Protein AF-A0A815NNG1-F1 (afdb_monomer)

Nearest PDB structures (foldseek):
  6za8-assembly1_AAA  TM=8.330E-01  e=6.538E-04  Rattus norvegicus
  6z4q-assembly1_AAA  TM=7.980E-01  e=1.451E-03  Rattus norvegicus
  8ibu-assembly1_R  TM=8.204E-01  e=9.040E-03  Escherichia coli
  8xgo-assembly1_A  TM=6.401E-01  e=2.798E-03  Homo sapiens
  7w53-assembly1_R  TM=6.333E-01  e=6.211E-03  Homo sapiens

Sequence (242 aa):
MSFVHLIVLCFGCLVRIIITFSGFDLTHSSLFFCKFRIYFLTLGIFLSRYYLCLISIDRWMIISLNAQIRLLSNPHRTQQIILITTPLWIIFYINTPIGFRQESNGCVASSDGFYSTFYLISNICLTIIPIIIVMVFVTLILYRIIYKRAIDRRQQIVRPIEIVERNIINHRFAQLSNKNRQLIRINLIQVLSFIIFNCPNTIYTMYSYITQTYKKSIDRIAIDSFFVYLASYLLYTHCAVS

Organism: Adineta ricciae (NCBI:txid249248)

Structure (mmCIF, N/CA/C/O backbone):
data_AF-A0A815NNG1-F1
#
_entry.id   AF-A0A815NNG1-F1
#
loop_
_atom_site.group_PDB
_atom_site.id
_atom_site.type_symbol
_atom_site.label_atom_id
_atom_site.label_alt_id
_atom_site.label_comp_id
_atom_site.label_asym_id
_atom_site.label_entity_id
_atom_site.label_seq_id
_atom_site.pdbx_PDB_ins_code
_atom_site.Cartn_x
_atom_site.Cartn_y
_atom_site.Cartn_z
_atom_site.occupancy
_atom_site.B_iso_or_equiv
_atom_site.auth_seq_id
_atom_site.auth_comp_id
_atom_site.auth_asym_id
_atom_site.auth_atom_id
_atom_site.pdbx_PDB_model_num
ATOM 1 N N . MET A 1 1 ? -13.550 -5.604 -2.515 1.00 55.25 1 MET A N 1
ATOM 2 C CA . MET A 1 1 ? -12.314 -5.115 -3.151 1.00 55.25 1 MET A CA 1
ATOM 3 C C . MET A 1 1 ? -12.396 -3.622 -3.368 1.00 55.25 1 MET A C 1
ATOM 5 O O . MET A 1 1 ? -13.370 -3.154 -3.944 1.00 55.25 1 MET A O 1
ATOM 9 N N . SER A 1 2 ? -11.398 -2.876 -2.898 1.00 76.50 2 SER A N 1
ATOM 10 C CA . SER A 1 2 ? -11.274 -1.452 -3.227 1.00 76.50 2 SER A CA 1
ATOM 11 C C . SER A 1 2 ? -10.982 -1.280 -4.723 1.00 76.50 2 SER A C 1
ATOM 13 O O . SER A 1 2 ? -10.216 -2.059 -5.288 1.00 76.50 2 SER A O 1
ATOM 15 N N . PHE A 1 3 ? -11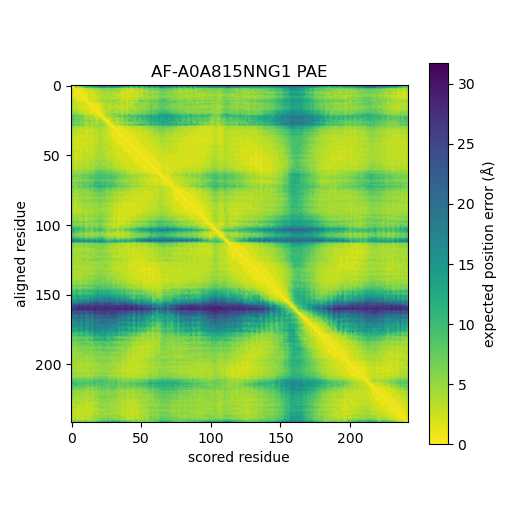.541 -0.243 -5.354 1.00 85.06 3 PHE A N 1
ATOM 16 C CA . PHE A 1 3 ? -11.248 0.154 -6.743 1.00 85.06 3 PHE A CA 1
ATOM 17 C C . PHE A 1 3 ? -9.736 0.243 -7.024 1.00 85.06 3 PHE A C 1
ATOM 19 O O . PHE A 1 3 ? -9.258 -0.111 -8.096 1.00 85.06 3 PHE A O 1
ATOM 26 N N . VAL A 1 4 ? -8.963 0.627 -6.010 1.00 87.62 4 VAL A N 1
ATOM 27 C CA . VAL A 1 4 ? -7.501 0.695 -6.058 1.00 87.62 4 VAL A CA 1
ATOM 28 C C . VAL A 1 4 ? -6.850 -0.674 -6.292 1.00 87.62 4 VAL A C 1
ATOM 30 O O . VAL A 1 4 ? -5.924 -0.787 -7.092 1.00 87.62 4 VAL A O 1
ATOM 33 N N . HIS A 1 5 ? -7.340 -1.728 -5.637 1.00 87.00 5 HIS A N 1
ATOM 34 C CA . HIS A 1 5 ? -6.827 -3.084 -5.845 1.00 87.00 5 HIS A CA 1
ATOM 35 C C . HIS A 1 5 ? -7.159 -3.598 -7.245 1.00 87.00 5 HIS A C 1
ATOM 37 O O . HIS A 1 5 ? -6.324 -4.254 -7.865 1.00 87.00 5 HIS A O 1
ATOM 43 N N . LEU A 1 6 ? -8.330 -3.229 -7.777 1.00 88.44 6 LEU A N 1
ATOM 44 C CA . LEU A 1 6 ? -8.708 -3.545 -9.151 1.00 88.44 6 LEU A CA 1
ATOM 45 C C . LEU A 1 6 ? -7.738 -2.908 -10.155 1.00 88.44 6 LEU A C 1
ATOM 47 O O . LEU A 1 6 ? -7.258 -3.603 -11.042 1.00 88.44 6 LEU A O 1
ATOM 51 N N . ILE A 1 7 ? -7.370 -1.634 -9.968 1.00 88.44 7 ILE A N 1
ATOM 52 C CA . ILE A 1 7 ? -6.351 -0.963 -10.795 1.00 88.44 7 ILE A CA 1
ATOM 53 C C . ILE A 1 7 ? -5.035 -1.753 -10.781 1.00 88.44 7 ILE A C 1
ATOM 55 O O . ILE A 1 7 ? -4.473 -2.028 -11.841 1.00 88.44 7 ILE A O 1
ATOM 59 N N . VAL A 1 8 ? -4.552 -2.161 -9.602 1.00 88.69 8 VAL A N 1
ATOM 60 C CA . VAL A 1 8 ? -3.298 -2.929 -9.492 1.00 88.69 8 VAL A CA 1
ATOM 61 C C . VAL A 1 8 ? -3.402 -4.277 -10.208 1.00 88.69 8 VAL A C 1
ATOM 63 O O . VAL A 1 8 ? -2.469 -4.674 -10.905 1.00 88.69 8 VAL A O 1
ATOM 66 N N . LEU A 1 9 ? -4.531 -4.976 -10.085 1.00 90.00 9 LEU A N 1
ATOM 67 C CA . LEU A 1 9 ? -4.748 -6.253 -10.764 1.00 90.00 9 LEU A CA 1
ATOM 68 C C . LEU A 1 9 ? -4.839 -6.088 -12.285 1.00 90.00 9 LEU A C 1
ATOM 70 O O . LEU A 1 9 ? -4.228 -6.874 -13.008 1.00 90.00 9 LEU A O 1
ATOM 74 N N . CYS A 1 10 ? -5.521 -5.050 -12.771 1.00 88.31 10 CYS A N 1
ATOM 75 C CA . CYS A 1 10 ? -5.632 -4.754 -14.196 1.00 88.31 10 CYS A CA 1
ATOM 76 C C . CYS A 1 10 ? -4.267 -4.402 -14.807 1.00 88.31 10 CYS A C 1
ATOM 78 O O . CYS A 1 10 ? -3.832 -5.048 -15.756 1.00 88.31 10 CYS A O 1
ATOM 80 N N . PHE A 1 11 ? -3.550 -3.424 -14.248 1.00 87.81 11 PHE A N 1
ATOM 81 C CA . PHE A 1 11 ? -2.285 -2.945 -14.827 1.00 87.81 11 PHE A CA 1
ATOM 82 C C . PHE A 1 11 ? -1.063 -3.804 -14.459 1.00 87.81 11 PHE A C 1
ATOM 84 O O . PHE A 1 11 ? -0.026 -3.752 -15.126 1.00 87.81 11 PHE A O 1
ATOM 91 N N . GLY A 1 12 ? -1.166 -4.616 -13.410 1.00 85.69 12 GLY A N 1
ATOM 92 C CA . GLY A 1 12 ? -0.123 -5.542 -12.977 1.00 85.69 12 GLY A CA 1
ATOM 93 C C . GLY A 1 12 ? -0.289 -6.929 -13.558 1.00 85.69 12 GLY A C 1
ATOM 94 O O . GLY A 1 12 ? 0.509 -7.354 -14.394 1.00 85.69 12 GLY A O 1
ATOM 95 N N . CYS A 1 13 ? -1.315 -7.627 -13.075 1.00 87.06 13 CYS A N 1
ATOM 96 C CA . CYS A 1 13 ? -1.528 -9.045 -13.335 1.00 87.06 13 CYS A CA 1
ATOM 97 C C . CYS A 1 13 ? -2.079 -9.285 -14.745 1.00 87.06 13 CYS A C 1
ATOM 99 O O . CYS A 1 13 ? -1.465 -10.008 -15.525 1.00 87.06 13 CYS A O 1
ATOM 101 N N . LEU A 1 14 ? -3.185 -8.627 -15.105 1.00 87.56 14 LEU A N 1
ATOM 102 C CA . LEU A 1 14 ? -3.861 -8.850 -16.386 1.00 87.56 14 LEU A CA 1
ATOM 103 C C . LEU A 1 14 ? -2.976 -8.460 -17.574 1.00 87.56 14 LEU A C 1
ATOM 105 O O . LEU A 1 14 ? -2.876 -9.227 -18.527 1.00 87.56 14 LEU A O 1
ATOM 109 N N . VAL A 1 15 ? -2.249 -7.340 -17.489 1.00 86.56 15 VAL A N 1
ATOM 110 C CA . VAL A 1 15 ? -1.259 -6.975 -18.518 1.00 86.56 15 VAL A CA 1
ATOM 111 C C . VAL A 1 15 ? -0.193 -8.064 -18.688 1.00 86.56 15 VAL A C 1
ATOM 113 O O . VAL A 1 15 ? 0.126 -8.415 -19.819 1.00 86.56 15 VAL A O 1
ATOM 116 N N . ARG A 1 16 ? 0.330 -8.650 -17.600 1.00 83.88 16 ARG A N 1
ATOM 117 C CA . ARG A 1 16 ? 1.308 -9.748 -17.706 1.00 83.88 16 ARG A CA 1
ATOM 118 C C . ARG A 1 16 ? 0.712 -10.999 -18.347 1.00 83.88 16 ARG A C 1
ATOM 120 O O . ARG A 1 16 ? 1.364 -11.581 -19.203 1.00 83.88 16 ARG A O 1
ATOM 127 N N . ILE A 1 17 ? -0.513 -11.376 -17.980 1.00 86.88 17 ILE A N 1
ATOM 128 C CA . ILE A 1 17 ? -1.206 -12.528 -18.577 1.00 86.88 17 ILE A CA 1
ATOM 129 C C . ILE A 1 17 ? -1.370 -12.328 -20.088 1.00 86.88 17 ILE A C 1
ATOM 131 O O . ILE A 1 17 ? -1.069 -13.235 -20.860 1.00 86.88 17 ILE A O 1
ATOM 135 N N . ILE A 1 18 ? -1.787 -11.132 -20.517 1.00 87.31 18 ILE A N 1
ATOM 136 C CA . ILE A 1 18 ? -1.937 -10.804 -21.941 1.00 87.31 18 ILE A CA 1
ATOM 137 C C . ILE A 1 18 ? -0.595 -10.895 -22.669 1.00 87.31 18 ILE A C 1
ATOM 139 O O . ILE A 1 18 ? -0.545 -11.465 -23.754 1.00 87.31 18 ILE A O 1
ATOM 143 N N . ILE A 1 19 ? 0.491 -10.381 -22.085 1.00 86.12 19 ILE A N 1
ATOM 144 C CA . ILE A 1 19 ? 1.830 -10.466 -22.690 1.00 86.12 19 ILE A CA 1
ATOM 145 C C . ILE A 1 19 ? 2.252 -11.932 -22.852 1.00 86.12 19 ILE A C 1
ATOM 147 O O . ILE A 1 19 ? 2.674 -12.330 -23.934 1.00 86.12 19 ILE A O 1
ATOM 151 N N . THR A 1 20 ? 2.083 -12.756 -21.813 1.00 85.88 20 THR A N 1
ATOM 152 C CA . THR A 1 20 ? 2.432 -14.184 -21.866 1.00 85.88 20 THR A CA 1
ATOM 153 C C . THR A 1 20 ? 1.597 -14.948 -22.893 1.00 85.88 20 THR A C 1
ATOM 155 O O . THR A 1 20 ? 2.125 -15.831 -23.559 1.00 85.88 20 THR A O 1
ATOM 158 N N . PHE A 1 21 ? 0.314 -14.615 -23.042 1.00 88.88 21 PHE A N 1
ATOM 159 C CA . PHE A 1 21 ? -0.578 -15.310 -23.969 1.00 88.88 21 PHE A CA 1
ATOM 160 C C . PHE A 1 21 ? -0.410 -14.855 -25.425 1.00 88.88 21 PHE A C 1
ATOM 162 O O . PHE A 1 21 ? -0.433 -15.674 -26.336 1.00 88.88 21 PHE A O 1
ATOM 169 N N . SER A 1 22 ? -0.250 -13.550 -25.654 1.00 88.31 22 SER A N 1
ATOM 170 C CA . SER A 1 22 ? -0.140 -12.977 -27.003 1.00 88.31 22 SER A CA 1
ATOM 171 C C . SER A 1 22 ? 1.271 -13.053 -27.588 1.00 88.31 22 SER A C 1
ATOM 173 O O . SER A 1 22 ? 1.431 -12.914 -28.797 1.00 88.31 22 SER A O 1
ATOM 175 N N . GLY A 1 23 ? 2.298 -13.212 -26.746 1.00 83.19 23 GLY A N 1
ATOM 176 C CA . GLY A 1 23 ? 3.702 -13.115 -27.148 1.00 83.19 23 GLY A CA 1
ATOM 177 C C . GLY A 1 23 ? 4.150 -11.696 -27.525 1.00 83.19 23 GLY A C 1
ATOM 178 O O . GLY A 1 23 ? 5.322 -11.494 -27.835 1.00 83.19 23 GLY A O 1
ATOM 179 N N . PHE A 1 24 ? 3.250 -10.704 -27.485 1.00 83.00 24 PHE A N 1
ATOM 180 C CA . PHE A 1 24 ? 3.542 -9.316 -27.827 1.00 83.00 24 PHE A CA 1
ATOM 181 C C . PHE A 1 24 ? 3.689 -8.469 -26.561 1.00 83.00 24 PHE A C 1
ATOM 183 O O . PHE A 1 24 ? 2.720 -8.228 -25.835 1.00 83.00 24 PHE A O 1
ATOM 190 N N . ASP A 1 25 ? 4.903 -7.981 -26.294 1.00 82.06 25 ASP A N 1
ATOM 191 C CA . ASP A 1 25 ? 5.152 -7.139 -25.126 1.00 82.06 25 ASP A CA 1
ATOM 192 C C . ASP A 1 25 ? 4.993 -5.644 -25.445 1.00 82.06 25 ASP A C 1
ATOM 194 O O . ASP A 1 25 ? 5.926 -4.960 -25.880 1.00 82.06 25 ASP A O 1
ATOM 198 N N . LEU A 1 26 ? 3.801 -5.104 -25.161 1.00 79.62 26 LEU A N 1
ATOM 199 C CA . LEU A 1 26 ? 3.525 -3.664 -25.267 1.00 79.62 26 LEU A CA 1
ATOM 200 C C . LEU A 1 26 ? 4.442 -2.810 -24.380 1.00 79.62 26 LEU A C 1
ATOM 202 O O . LEU A 1 26 ? 4.661 -1.637 -24.683 1.00 79.62 26 LEU A O 1
ATOM 206 N N . THR A 1 27 ? 4.999 -3.379 -23.308 1.00 79.31 27 THR A N 1
ATOM 207 C CA . THR A 1 27 ? 5.952 -2.695 -22.423 1.00 79.31 27 THR A CA 1
ATOM 208 C C . THR A 1 27 ? 7.272 -2.405 -23.143 1.00 79.31 27 THR A C 1
ATOM 210 O O . THR A 1 27 ? 7.911 -1.399 -22.845 1.00 79.31 27 THR A O 1
ATOM 213 N N . HIS A 1 28 ? 7.657 -3.256 -24.102 1.00 81.94 28 HIS A N 1
ATOM 214 C CA . HIS A 1 28 ? 8.821 -3.063 -24.972 1.00 81.94 28 HIS A CA 1
ATOM 215 C C . HIS A 1 28 ? 8.483 -2.353 -26.289 1.00 81.94 28 HIS A C 1
ATOM 217 O O . HIS A 1 28 ? 9.377 -1.873 -26.979 1.00 81.94 28 HIS A O 1
ATOM 223 N N . SER A 1 29 ? 7.212 -2.280 -26.678 1.00 83.25 29 SER A N 1
ATOM 224 C CA . SER A 1 29 ? 6.825 -1.598 -27.917 1.00 83.25 29 SER A CA 1
ATOM 225 C C . SER A 1 29 ? 6.533 -0.110 -27.704 1.00 83.25 29 SER A C 1
ATOM 227 O O . SER A 1 29 ? 6.819 0.702 -28.582 1.00 83.25 29 SER A O 1
ATOM 229 N N . SER A 1 30 ? 5.991 0.271 -26.542 1.00 89.50 30 SER A N 1
ATOM 230 C CA . SER A 1 30 ? 5.555 1.643 -26.275 1.00 89.50 30 SER A CA 1
ATOM 231 C C . SER A 1 30 ? 6.051 2.165 -24.928 1.00 89.50 30 SER A C 1
ATOM 233 O O . SER A 1 30 ? 5.580 1.762 -23.860 1.00 89.50 30 SER A O 1
ATOM 235 N N . LEU A 1 31 ? 6.932 3.170 -24.985 1.00 89.56 31 LEU A N 1
ATOM 236 C CA . LEU A 1 31 ? 7.389 3.918 -23.811 1.00 89.56 31 LEU A CA 1
ATOM 237 C C . LEU A 1 31 ? 6.214 4.536 -23.037 1.00 89.56 31 LEU A C 1
ATOM 239 O O . LEU A 1 31 ? 6.222 4.563 -21.806 1.00 89.56 31 LEU A O 1
ATOM 243 N N . PHE A 1 32 ? 5.190 5.010 -23.754 1.00 90.75 32 PHE A N 1
ATOM 244 C CA . PHE A 1 32 ? 3.987 5.571 -23.146 1.00 90.75 32 PHE A CA 1
ATOM 245 C C . PHE A 1 32 ? 3.261 4.524 -22.294 1.00 90.75 32 PHE A C 1
ATOM 247 O O . PHE A 1 32 ? 2.953 4.787 -21.132 1.00 90.75 32 PHE A O 1
ATOM 254 N N . PHE A 1 33 ? 3.056 3.317 -22.831 1.00 90.31 33 PHE A N 1
ATOM 255 C CA . PHE A 1 33 ? 2.399 2.232 -22.104 1.00 90.31 33 PHE A CA 1
ATOM 256 C C . PHE A 1 33 ? 3.212 1.773 -20.885 1.00 90.31 33 PHE A C 1
ATOM 258 O O . PHE A 1 33 ? 2.649 1.609 -19.804 1.00 90.31 33 PHE A O 1
ATOM 265 N N . CYS A 1 34 ? 4.535 1.637 -21.027 1.00 90.12 34 CYS A N 1
ATOM 266 C CA . CYS A 1 34 ? 5.459 1.337 -19.924 1.00 90.12 34 CYS A CA 1
ATOM 267 C C . CYS A 1 34 ? 5.291 2.335 -18.765 1.00 90.12 34 CYS A C 1
ATOM 269 O O . CYS A 1 34 ? 4.994 1.938 -17.634 1.00 90.12 34 CYS A O 1
ATOM 271 N N . LYS A 1 35 ? 5.376 3.637 -19.055 1.00 92.12 35 LYS A N 1
ATOM 272 C CA . LYS A 1 35 ? 5.234 4.708 -18.057 1.00 92.12 35 LYS A CA 1
ATOM 273 C C . LYS A 1 35 ? 3.851 4.732 -17.412 1.00 92.12 35 LYS A C 1
ATOM 275 O O . LYS A 1 35 ? 3.739 4.820 -16.190 1.00 92.12 35 LYS A O 1
ATOM 280 N N . PHE A 1 36 ? 2.804 4.625 -18.227 1.00 92.19 36 PHE A N 1
ATOM 281 C CA . PHE A 1 36 ? 1.417 4.626 -17.773 1.00 92.19 36 PHE A CA 1
ATOM 282 C C . PHE A 1 36 ? 1.144 3.456 -16.824 1.00 92.19 36 PHE A C 1
ATOM 284 O O . PHE A 1 36 ? 0.634 3.639 -15.721 1.00 92.19 36 PHE A O 1
ATOM 291 N N . ARG A 1 37 ? 1.566 2.250 -17.207 1.00 91.12 37 ARG A N 1
ATOM 292 C CA . ARG A 1 37 ? 1.422 1.044 -16.393 1.00 91.12 37 ARG A CA 1
ATOM 293 C C . ARG A 1 37 ? 2.098 1.189 -15.029 1.00 91.12 37 ARG A C 1
ATOM 295 O O . ARG A 1 37 ? 1.474 0.901 -14.008 1.00 91.12 37 ARG A O 1
ATOM 302 N N . ILE A 1 38 ? 3.356 1.636 -15.000 1.00 90.38 38 ILE A N 1
ATOM 303 C CA . ILE A 1 38 ? 4.106 1.812 -13.748 1.00 90.38 38 ILE A CA 1
ATOM 304 C C . ILE A 1 38 ? 3.479 2.894 -12.863 1.00 90.38 38 ILE A C 1
ATOM 306 O O . ILE A 1 38 ? 3.435 2.721 -11.643 1.00 90.38 38 ILE A O 1
ATOM 310 N N . TYR A 1 39 ? 2.943 3.964 -13.453 1.00 93.38 39 TYR A N 1
ATOM 311 C CA . TYR A 1 39 ? 2.222 5.001 -12.717 1.00 93.38 39 TYR A CA 1
ATOM 312 C C . TYR A 1 39 ? 1.010 4.434 -11.970 1.00 93.38 39 TYR A C 1
ATOM 314 O O . TYR A 1 39 ? 0.941 4.559 -10.748 1.00 93.38 39 TYR A O 1
ATOM 322 N N . PHE A 1 40 ? 0.093 3.749 -12.664 1.00 93.31 40 PHE A N 1
ATOM 323 C CA . PHE A 1 40 ? -1.107 3.186 -12.030 1.00 93.31 40 PHE A CA 1
ATOM 324 C C . PHE A 1 40 ? -0.783 2.095 -11.013 1.00 93.31 40 PHE A C 1
ATOM 326 O O . PHE A 1 40 ? -1.439 2.012 -9.974 1.00 93.31 40 PHE A O 1
ATOM 333 N N . LEU A 1 41 ? 0.245 1.287 -11.278 1.00 90.88 41 LEU A N 1
ATOM 334 C CA . LEU A 1 41 ? 0.731 0.297 -10.323 1.00 90.88 41 LEU A CA 1
ATOM 335 C C . LEU A 1 41 ? 1.237 0.954 -9.041 1.00 90.88 41 LEU A C 1
ATOM 337 O O . LEU A 1 41 ? 0.761 0.624 -7.957 1.00 90.88 41 LEU A O 1
ATOM 341 N N . THR A 1 42 ? 2.166 1.900 -9.163 1.00 90.25 42 THR A N 1
ATOM 342 C CA . THR A 1 42 ? 2.778 2.584 -8.017 1.00 90.25 42 THR A CA 1
ATOM 343 C C . THR A 1 42 ? 1.733 3.358 -7.219 1.00 90.25 42 THR A C 1
ATOM 345 O O . THR A 1 42 ? 1.644 3.195 -6.001 1.00 90.25 42 THR A O 1
ATOM 348 N N . LEU A 1 43 ? 0.884 4.129 -7.904 1.00 93.12 43 LEU A N 1
ATOM 349 C CA . LEU A 1 43 ? -0.220 4.865 -7.294 1.00 93.12 43 LEU A CA 1
ATOM 350 C C . LEU A 1 43 ? -1.192 3.920 -6.578 1.00 93.12 43 LEU A C 1
ATOM 352 O O . LEU A 1 43 ? -1.598 4.188 -5.448 1.00 93.12 43 LEU A O 1
ATOM 356 N N . GLY A 1 44 ? -1.552 2.802 -7.212 1.00 91.94 44 GLY A N 1
ATOM 357 C CA . GLY A 1 44 ? -2.494 1.843 -6.651 1.00 91.94 44 GLY A CA 1
ATOM 358 C C . GLY A 1 44 ? -1.963 1.177 -5.380 1.00 91.94 44 GLY A C 1
ATOM 359 O O . GLY A 1 44 ? -2.627 1.158 -4.343 1.00 91.94 44 GLY A O 1
ATOM 360 N N . ILE A 1 45 ? -0.720 0.697 -5.419 1.00 89.81 45 ILE A N 1
ATOM 361 C CA . ILE A 1 45 ? -0.044 0.120 -4.249 1.00 89.81 45 ILE A CA 1
ATOM 362 C C . ILE A 1 45 ? 0.034 1.152 -3.121 1.00 89.81 45 ILE A C 1
ATOM 364 O O . ILE A 1 45 ? -0.246 0.836 -1.963 1.00 89.81 45 ILE A O 1
ATOM 368 N N . PHE A 1 46 ? 0.384 2.393 -3.4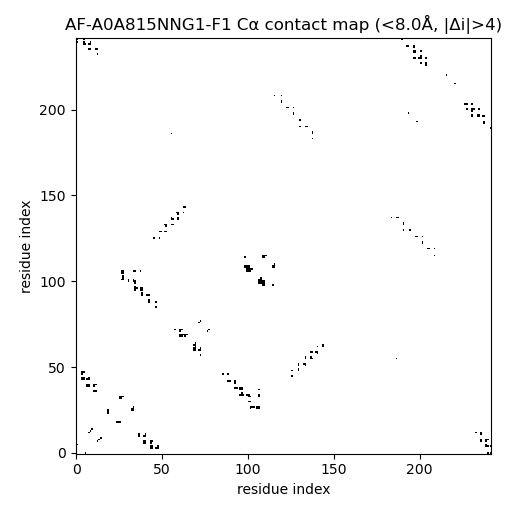53 1.00 91.44 46 PHE A N 1
ATOM 369 C CA . PHE A 1 46 ? 0.473 3.465 -2.478 1.00 91.44 46 PHE A CA 1
ATOM 370 C C . PHE A 1 46 ? -0.878 3.759 -1.811 1.00 91.44 46 PHE A C 1
ATOM 372 O O . PHE A 1 46 ? -0.971 3.760 -0.582 1.00 91.44 46 PHE A O 1
ATOM 379 N N . LEU A 1 47 ? -1.934 3.973 -2.599 1.00 92.88 47 LEU A N 1
ATOM 380 C CA . LEU A 1 47 ? -3.265 4.273 -2.069 1.00 92.88 47 LEU A CA 1
ATOM 381 C C . LEU A 1 47 ? -3.790 3.124 -1.202 1.00 92.88 47 LEU A C 1
ATOM 383 O O . LEU A 1 47 ? -4.387 3.369 -0.156 1.00 92.88 47 LEU A O 1
ATOM 387 N N . SER A 1 48 ? -3.510 1.874 -1.582 1.00 91.25 48 SER A N 1
ATOM 388 C CA . SER A 1 48 ? -3.852 0.701 -0.772 1.00 91.25 48 SER A CA 1
ATOM 389 C C . SER A 1 48 ? -3.202 0.760 0.617 1.00 91.25 48 SER A C 1
ATOM 391 O O . SER A 1 48 ? -3.887 0.636 1.635 1.00 91.25 48 SER A O 1
ATOM 393 N N . ARG A 1 49 ? -1.894 1.038 0.672 1.00 90.62 49 ARG A N 1
ATOM 394 C CA . ARG A 1 49 ? -1.131 1.187 1.923 1.00 90.62 49 ARG A CA 1
ATOM 395 C C . ARG A 1 49 ? -1.649 2.330 2.781 1.00 90.62 49 ARG A C 1
ATOM 397 O O . ARG A 1 49 ? -1.824 2.177 3.988 1.00 90.62 49 ARG A O 1
ATOM 404 N N . TYR A 1 50 ? -1.920 3.466 2.149 1.00 92.62 50 TYR A N 1
ATOM 405 C CA . TYR A 1 50 ? -2.457 4.646 2.808 1.00 92.62 50 TYR A CA 1
ATOM 406 C C . TYR A 1 50 ? -3.824 4.369 3.449 1.00 92.62 50 TYR A C 1
ATOM 408 O O . TYR A 1 50 ? -4.040 4.683 4.622 1.00 92.62 50 TYR A O 1
ATOM 416 N N . TYR A 1 51 ? -4.731 3.704 2.731 1.00 91.81 51 TYR A N 1
ATOM 417 C CA . TYR A 1 51 ? -6.033 3.328 3.281 1.00 91.81 51 TYR A CA 1
ATOM 418 C C . TYR A 1 51 ? -5.931 2.304 4.406 1.00 91.81 51 TYR A C 1
ATOM 420 O O . TYR A 1 51 ? -6.700 2.388 5.361 1.00 91.81 51 TYR A O 1
ATOM 428 N N . LEU A 1 52 ? -4.964 1.388 4.361 1.00 90.25 52 LEU A N 1
ATOM 429 C CA . LEU A 1 52 ? -4.716 0.447 5.455 1.00 90.25 52 LEU A CA 1
ATOM 430 C C . LEU A 1 52 ? -4.325 1.184 6.753 1.00 90.25 52 LEU A C 1
ATOM 432 O O . LEU A 1 52 ? -4.833 0.858 7.834 1.00 90.25 52 LEU A O 1
ATOM 436 N N . CYS A 1 53 ? -3.507 2.238 6.647 1.00 93.19 53 CYS A N 1
ATOM 437 C CA . CYS A 1 53 ? -3.212 3.138 7.766 1.00 93.19 53 CYS A CA 1
ATOM 438 C C . CYS A 1 53 ? -4.470 3.837 8.284 1.00 93.19 53 CYS A C 1
ATOM 440 O O . CYS A 1 53 ? -4.736 3.791 9.486 1.00 93.19 53 CYS A O 1
ATOM 442 N N . LEU A 1 54 ? -5.263 4.448 7.394 1.00 92.56 54 LEU A N 1
ATOM 443 C CA . LEU A 1 54 ? -6.493 5.146 7.782 1.00 92.56 54 LEU A CA 1
ATOM 444 C C . LEU A 1 54 ? -7.487 4.213 8.476 1.00 92.56 54 LEU A C 1
ATOM 446 O O . LEU A 1 54 ? -8.020 4.570 9.521 1.00 92.56 54 LEU A O 1
ATOM 450 N N . ILE A 1 55 ? -7.682 2.999 7.958 1.00 91.00 55 ILE A N 1
ATOM 451 C CA . ILE A 1 55 ? -8.544 1.978 8.569 1.00 91.00 55 ILE A CA 1
ATOM 452 C C . ILE A 1 55 ? -8.054 1.623 9.977 1.00 91.00 55 ILE A C 1
ATOM 454 O O . ILE A 1 55 ? -8.856 1.426 10.889 1.00 91.00 55 ILE A O 1
ATOM 458 N N . SER A 1 56 ? -6.741 1.534 10.180 1.00 91.62 56 SER A N 1
ATOM 459 C CA . SER A 1 56 ? -6.168 1.197 11.487 1.00 91.62 56 SER A CA 1
ATOM 460 C C . SER A 1 56 ? -6.332 2.323 12.504 1.00 91.62 56 SER A C 1
ATOM 462 O O . SER A 1 56 ? -6.669 2.059 13.660 1.00 91.62 56 SER A O 1
ATOM 464 N N . ILE A 1 57 ? -6.156 3.567 12.059 1.00 93.38 57 ILE A N 1
ATOM 465 C CA . ILE A 1 57 ? -6.406 4.771 12.856 1.00 93.38 57 ILE A CA 1
ATOM 466 C C . ILE A 1 57 ? -7.890 4.858 13.229 1.00 93.38 57 ILE A C 1
ATOM 468 O O . ILE A 1 57 ? -8.220 5.020 14.402 1.00 93.38 57 ILE A O 1
ATOM 472 N N . ASP A 1 58 ? -8.781 4.694 12.254 1.00 92.31 58 ASP A N 1
ATOM 473 C CA . ASP A 1 58 ? -10.231 4.748 12.437 1.00 92.31 58 ASP A CA 1
ATOM 474 C C . ASP A 1 58 ? -10.715 3.689 13.442 1.00 92.31 58 ASP A C 1
ATOM 476 O O . ASP A 1 58 ? -11.374 4.008 14.435 1.00 92.31 58 ASP A O 1
ATOM 480 N N . ARG A 1 59 ? -10.263 2.436 13.287 1.00 89.69 59 ARG A N 1
ATOM 481 C CA . ARG A 1 59 ? -10.549 1.345 14.236 1.00 89.69 59 ARG A CA 1
ATOM 482 C C . ARG A 1 59 ? -10.092 1.674 15.657 1.00 89.69 59 ARG A C 1
ATOM 484 O O . ARG A 1 59 ? -10.792 1.349 16.617 1.00 89.69 59 ARG A O 1
ATOM 491 N N . TRP A 1 60 ? -8.932 2.309 15.812 1.00 91.56 60 TRP A N 1
ATOM 492 C CA . TRP A 1 60 ? -8.462 2.753 17.122 1.00 91.56 60 TRP A CA 1
ATOM 493 C C . TRP A 1 60 ? -9.331 3.877 17.694 1.00 91.56 60 TRP A C 1
ATOM 495 O O . TRP A 1 60 ? -9.688 3.819 18.874 1.00 91.56 60 TRP A O 1
ATOM 505 N N . MET A 1 61 ? -9.722 4.857 16.872 1.00 91.88 61 MET A N 1
ATOM 506 C CA . MET A 1 61 ? -10.584 5.960 17.299 1.00 91.88 61 MET A CA 1
ATOM 507 C C . MET A 1 61 ? -11.919 5.446 17.842 1.00 91.88 61 MET A C 1
ATOM 509 O O . MET A 1 61 ? -12.325 5.873 18.921 1.00 91.88 61 MET A O 1
ATOM 513 N N . ILE A 1 62 ? -12.547 4.476 17.168 1.00 89.62 62 ILE A N 1
ATOM 514 C CA . ILE A 1 62 ? -13.818 3.854 17.590 1.00 89.62 62 ILE A CA 1
ATOM 515 C C . ILE A 1 62 ? -13.695 3.171 18.961 1.00 89.62 62 ILE A C 1
ATOM 517 O O . ILE A 1 62 ? -14.613 3.230 19.783 1.00 89.62 62 ILE A O 1
ATOM 521 N N . ILE A 1 63 ? -12.561 2.519 19.227 1.00 87.31 63 ILE A N 1
ATOM 522 C CA . ILE A 1 63 ? -12.318 1.761 20.467 1.00 87.31 63 ILE A CA 1
ATOM 523 C C . ILE A 1 63 ? -11.848 2.673 21.614 1.00 87.31 63 ILE A C 1
ATOM 525 O O . ILE A 1 63 ? -11.853 2.263 22.779 1.00 87.31 63 ILE A O 1
ATOM 529 N N . SER A 1 64 ? -11.470 3.918 21.317 1.00 88.69 64 SER A N 1
ATOM 530 C CA . SER A 1 64 ? -10.995 4.875 22.312 1.00 88.69 64 SER A CA 1
ATOM 531 C C . SER A 1 64 ? -12.020 5.116 23.429 1.00 88.69 64 SER A C 1
ATOM 533 O O . SER A 1 64 ? -13.234 5.151 23.217 1.00 88.69 64 SER A O 1
ATOM 535 N N . LEU A 1 65 ? -11.521 5.298 24.655 1.00 85.44 65 LEU A N 1
ATOM 536 C CA . LEU A 1 65 ? -12.355 5.633 25.815 1.00 85.44 65 LEU A CA 1
ATOM 537 C C . LEU A 1 65 ? -12.846 7.083 25.758 1.00 85.44 65 LEU A C 1
ATOM 539 O O . LEU A 1 65 ? -13.910 7.393 26.289 1.00 85.44 65 LEU A O 1
ATOM 543 N N . ASN A 1 66 ? -12.084 7.960 25.100 1.00 91.31 66 ASN A N 1
ATOM 544 C CA . ASN A 1 66 ? -12.442 9.362 24.982 1.00 91.31 66 ASN A CA 1
ATOM 545 C C . ASN A 1 66 ? -13.569 9.526 23.950 1.00 91.31 66 ASN A C 1
ATOM 547 O O . ASN A 1 66 ? -13.396 9.225 22.766 1.00 91.31 66 ASN A O 1
ATOM 551 N N . ALA A 1 67 ? -14.716 10.038 24.404 1.00 88.69 67 ALA A N 1
ATOM 552 C CA . ALA A 1 67 ? -15.867 10.310 23.553 1.00 88.69 67 ALA A CA 1
ATOM 553 C C . ALA A 1 67 ? -15.533 11.274 22.408 1.00 88.69 67 ALA A C 1
ATOM 555 O O . ALA A 1 67 ? -15.986 11.048 21.292 1.00 88.69 67 ALA A O 1
ATOM 556 N N . GLN A 1 68 ? -14.685 12.277 22.650 1.00 92.44 68 GLN A N 1
ATOM 557 C CA . GLN A 1 68 ? -14.275 13.230 21.617 1.00 92.44 68 GLN A CA 1
ATOM 558 C C . GLN A 1 68 ? -13.501 12.544 20.487 1.00 92.44 68 GLN A C 1
ATOM 560 O O . GLN A 1 68 ? -13.773 12.803 19.321 1.00 92.44 68 GLN A O 1
ATOM 565 N N . ILE A 1 69 ? -12.595 11.614 20.819 1.00 91.81 69 ILE A N 1
ATOM 566 C CA . ILE A 1 69 ? -11.826 10.852 19.821 1.00 91.81 69 ILE A CA 1
ATOM 567 C C . ILE A 1 69 ? -12.752 9.940 19.008 1.00 91.81 69 ILE A C 1
ATOM 569 O O . ILE A 1 69 ? -12.614 9.861 17.792 1.00 91.81 69 ILE A O 1
ATOM 573 N N . ARG A 1 70 ? -13.737 9.297 19.646 1.00 89.12 70 ARG A N 1
ATOM 574 C CA . ARG A 1 70 ? -14.730 8.474 18.932 1.00 89.12 70 ARG A CA 1
ATOM 575 C C . ARG A 1 70 ? -15.567 9.286 17.949 1.00 89.12 70 ARG A C 1
ATOM 577 O O . ARG A 1 70 ? -15.850 8.800 16.863 1.00 89.12 70 ARG A O 1
ATOM 584 N N . LEU A 1 71 ? -15.923 10.522 18.305 1.00 89.62 71 LEU A N 1
ATOM 585 C CA . LEU A 1 71 ? -16.680 11.422 17.428 1.00 89.62 71 LEU A CA 1
ATOM 586 C C . LEU A 1 71 ? -15.892 11.845 16.177 1.00 89.62 71 LEU A C 1
ATOM 588 O O . LEU A 1 71 ? -16.499 12.284 15.200 1.00 89.62 71 LEU A O 1
ATOM 592 N N . LEU A 1 72 ? -14.559 11.706 16.176 1.00 90.56 72 LEU A N 1
ATOM 593 C CA . LEU A 1 72 ? -13.741 11.952 14.985 1.00 90.56 72 LEU A CA 1
ATOM 594 C C . LEU A 1 72 ? -13.910 10.861 13.920 1.00 90.56 72 LEU A C 1
ATOM 596 O O . LEU A 1 72 ? -13.816 11.182 12.736 1.00 90.56 72 LEU A O 1
ATOM 600 N N . SER A 1 73 ? -14.218 9.621 14.319 1.00 90.00 73 SER A N 1
ATOM 601 C CA . SER A 1 73 ? -14.550 8.505 13.418 1.00 90.00 73 SER A CA 1
ATOM 602 C C . SER A 1 73 ? -15.993 8.646 12.917 1.00 90.00 73 SER A C 1
ATOM 604 O O . SER A 1 73 ? -16.898 7.872 13.227 1.00 90.00 73 SER A O 1
ATOM 606 N N . ASN A 1 74 ? -16.233 9.728 12.180 1.00 92.31 74 ASN A N 1
ATOM 607 C CA . ASN A 1 74 ? -17.489 9.966 11.489 1.00 92.31 74 ASN A CA 1
ATOM 608 C C . ASN A 1 74 ? -17.318 9.552 10.019 1.00 92.31 74 ASN A C 1
ATOM 610 O O . ASN A 1 74 ? -16.399 10.062 9.369 1.00 92.31 74 ASN A O 1
ATOM 614 N N . PRO A 1 75 ? -18.205 8.707 9.459 1.00 89.75 75 PRO A N 1
ATOM 615 C CA . PRO A 1 75 ? -18.109 8.271 8.067 1.00 89.75 75 PRO A CA 1
ATOM 616 C C . PRO A 1 75 ? -18.010 9.436 7.072 1.00 89.75 75 PRO A C 1
ATOM 618 O O . PRO A 1 75 ? -17.248 9.342 6.113 1.00 89.75 75 PRO A O 1
ATOM 621 N N . HIS A 1 76 ? -18.693 10.559 7.319 1.00 92.88 76 HIS A N 1
ATOM 622 C CA . HIS A 1 76 ? -18.620 11.737 6.450 1.00 92.88 76 HIS A CA 1
ATOM 623 C C . HIS A 1 76 ? -17.241 12.403 6.475 1.00 92.88 76 HIS A C 1
ATOM 625 O O . HIS A 1 76 ? -16.721 12.790 5.431 1.00 92.88 76 HIS A O 1
ATOM 631 N N . ARG A 1 77 ? -16.612 12.502 7.653 1.00 90.25 77 ARG A N 1
ATOM 632 C CA . ARG A 1 77 ? -15.254 13.056 7.774 1.00 90.25 77 ARG A CA 1
ATOM 633 C C . ARG A 1 77 ? -14.232 12.131 7.132 1.00 90.25 77 ARG A C 1
ATOM 635 O O . ARG A 1 77 ? -13.363 12.603 6.409 1.00 90.25 77 ARG A O 1
ATOM 642 N N . THR A 1 78 ? -14.367 10.823 7.337 1.00 90.44 78 THR A N 1
ATOM 643 C CA . THR A 1 78 ? -13.507 9.826 6.690 1.00 90.44 78 THR A CA 1
ATOM 644 C C . THR A 1 78 ? -13.609 9.920 5.167 1.00 90.44 78 THR A C 1
ATOM 646 O O . THR A 1 78 ? -12.586 9.941 4.487 1.00 90.44 78 THR A O 1
ATOM 649 N N . GLN A 1 79 ? -14.820 10.069 4.620 1.00 90.75 79 GLN A N 1
ATOM 650 C CA . GLN A 1 79 ? -15.026 10.296 3.187 1.00 90.75 79 GLN A CA 1
ATOM 651 C C . GLN A 1 79 ? -14.381 11.600 2.701 1.00 90.75 79 GLN A C 1
ATOM 653 O O . GLN A 1 79 ? -13.709 11.585 1.675 1.00 90.75 79 GLN A O 1
ATOM 658 N N . GLN A 1 80 ? -14.522 12.706 3.439 1.00 93.38 80 GLN A N 1
ATOM 659 C CA . GLN A 1 80 ? -13.876 13.981 3.097 1.00 93.38 80 GLN A CA 1
ATOM 660 C C . GLN A 1 80 ? -12.346 13.876 3.102 1.00 93.38 80 GLN A C 1
ATOM 662 O O . GLN A 1 80 ? -11.699 14.351 2.172 1.00 93.38 80 GLN A O 1
ATOM 667 N N . ILE A 1 81 ? -11.761 13.210 4.105 1.00 93.12 81 ILE A N 1
ATOM 668 C CA . ILE A 1 81 ? -10.313 12.973 4.171 1.00 93.12 81 ILE A CA 1
ATOM 669 C C . ILE A 1 81 ? -9.861 12.181 2.946 1.00 93.12 81 ILE A C 1
ATOM 671 O O . ILE A 1 81 ? -8.906 12.583 2.288 1.00 93.12 81 ILE A O 1
ATOM 675 N N . ILE A 1 82 ? -10.554 11.095 2.595 1.00 93.19 82 ILE A N 1
ATOM 676 C CA . ILE A 1 82 ? -10.226 10.289 1.411 1.00 93.19 82 ILE A CA 1
ATOM 677 C C . ILE A 1 82 ? -10.351 11.128 0.132 1.00 93.19 82 ILE A C 1
ATOM 679 O O . ILE A 1 82 ? -9.447 11.104 -0.703 1.00 93.19 82 ILE A O 1
ATOM 683 N N . LEU A 1 83 ? -11.426 11.908 -0.004 1.00 94.19 83 LEU A N 1
ATOM 684 C CA . LEU A 1 83 ? -11.689 12.739 -1.179 1.00 94.19 83 LEU A CA 1
ATOM 685 C C . LEU A 1 83 ? -10.622 13.823 -1.387 1.00 94.19 83 LEU A C 1
ATOM 687 O O . LEU A 1 83 ? -10.261 14.096 -2.524 1.00 94.19 83 LEU A O 1
ATOM 691 N N . ILE A 1 84 ? -10.102 14.416 -0.312 1.00 94.75 84 ILE A N 1
ATOM 692 C CA . ILE A 1 84 ? -9.073 15.465 -0.379 1.00 94.75 84 ILE A CA 1
ATOM 693 C C . ILE A 1 84 ? -7.676 14.865 -0.565 1.00 94.75 84 ILE A C 1
ATOM 695 O O . ILE A 1 84 ? -6.867 15.376 -1.335 1.00 94.75 84 ILE A O 1
ATOM 699 N N . THR A 1 85 ? -7.372 13.772 0.133 1.00 93.44 85 THR A N 1
ATOM 700 C CA . THR A 1 85 ? -6.018 13.196 0.144 1.00 93.44 85 THR A CA 1
ATOM 701 C C . THR A 1 85 ? -5.711 12.388 -1.110 1.00 93.44 85 THR A C 1
ATOM 703 O O . THR A 1 85 ? -4.575 12.408 -1.574 1.00 93.44 85 THR A O 1
ATOM 706 N N . THR A 1 86 ? -6.702 11.729 -1.717 1.00 93.94 86 THR A N 1
ATOM 707 C CA . THR A 1 86 ? -6.483 10.923 -2.930 1.00 93.94 86 THR A CA 1
ATOM 708 C C . THR A 1 86 ? -5.948 11.759 -4.103 1.00 93.94 86 THR A C 1
ATOM 710 O O . THR A 1 86 ? -4.920 11.371 -4.659 1.00 93.94 86 THR A O 1
ATOM 713 N N . PRO A 1 87 ? -6.536 12.921 -4.459 1.00 95.12 87 PRO A N 1
ATOM 714 C CA . PRO A 1 87 ? -5.987 13.805 -5.489 1.00 95.12 87 PRO A CA 1
ATOM 715 C C . PRO A 1 87 ? -4.578 14.311 -5.175 1.00 95.12 87 PRO A C 1
ATOM 717 O O . PRO A 1 87 ? -3.740 14.353 -6.072 1.00 95.12 87 PRO A O 1
ATOM 720 N N . LEU A 1 88 ? -4.284 14.639 -3.910 1.00 94.44 88 LEU A N 1
ATOM 721 C CA . LEU A 1 88 ? -2.938 15.062 -3.504 1.00 94.44 88 LEU A CA 1
ATOM 722 C C . LEU A 1 88 ? -1.900 13.980 -3.815 1.00 94.44 88 LEU A C 1
ATOM 724 O O . LEU A 1 88 ? -0.829 14.278 -4.340 1.00 94.44 88 LEU A O 1
ATOM 728 N N . TRP A 1 89 ? -2.238 12.715 -3.566 1.00 93.81 89 TRP A N 1
ATOM 729 C CA . TRP A 1 89 ? -1.362 11.595 -3.897 1.00 93.81 89 TRP A CA 1
ATOM 730 C C . TRP A 1 89 ? -1.268 11.332 -5.402 1.00 93.81 89 TRP A C 1
ATOM 732 O O . TRP A 1 89 ? -0.175 11.078 -5.899 1.00 93.81 89 TRP A O 1
ATOM 742 N N . ILE A 1 90 ? -2.368 11.456 -6.147 1.00 94.31 90 ILE A N 1
ATOM 743 C CA . ILE A 1 90 ? -2.365 11.370 -7.620 1.00 94.31 90 ILE A CA 1
ATOM 744 C C . ILE A 1 90 ? -1.377 12.378 -8.221 1.00 94.31 90 ILE A C 1
ATOM 746 O O . ILE A 1 90 ? -0.594 12.014 -9.102 1.00 94.31 90 ILE A O 1
ATOM 750 N N . ILE A 1 91 ? -1.388 13.615 -7.711 1.00 94.38 91 ILE A N 1
ATOM 751 C CA . ILE A 1 91 ? -0.475 14.686 -8.124 1.00 94.38 91 ILE A CA 1
ATOM 752 C C . ILE A 1 91 ? 0.958 14.360 -7.700 1.00 94.38 91 ILE A C 1
ATOM 754 O O . ILE A 1 91 ? 1.866 14.467 -8.516 1.00 94.38 91 ILE A O 1
ATOM 758 N N . PHE A 1 92 ? 1.178 13.913 -6.462 1.00 91.31 92 PHE A N 1
ATOM 759 C CA . PHE A 1 92 ? 2.517 13.566 -5.978 1.00 91.31 92 PHE A CA 1
ATOM 760 C C . PHE A 1 92 ? 3.204 12.502 -6.852 1.00 91.31 92 PHE A C 1
ATOM 762 O O . PHE A 1 92 ? 4.385 12.636 -7.167 1.00 91.31 92 PHE A O 1
ATOM 769 N N . TYR A 1 93 ? 2.463 11.485 -7.307 1.00 92.31 93 TYR A N 1
ATOM 770 C CA . TYR A 1 93 ? 3.007 10.407 -8.143 1.00 92.31 93 TYR A CA 1
ATOM 771 C C . TYR A 1 93 ? 3.143 10.747 -9.629 1.00 92.31 93 TYR A C 1
ATOM 773 O O . TYR A 1 93 ? 3.625 9.908 -10.396 1.00 92.31 93 TYR A O 1
ATOM 781 N N . ILE A 1 94 ? 2.768 11.955 -10.066 1.00 93.06 94 ILE A N 1
ATOM 782 C CA . ILE A 1 94 ? 2.905 12.369 -11.474 1.00 93.06 94 ILE A CA 1
ATOM 783 C C . ILE A 1 94 ? 4.368 12.395 -11.944 1.00 93.06 94 ILE A C 1
ATOM 785 O O . ILE A 1 94 ? 4.651 12.350 -13.138 1.00 93.06 94 ILE A O 1
ATOM 789 N N . ASN A 1 95 ? 5.314 12.407 -11.005 1.00 90.25 95 ASN A N 1
ATOM 790 C CA . ASN A 1 95 ? 6.742 12.263 -11.268 1.00 90.25 95 ASN A CA 1
ATOM 791 C C . ASN A 1 95 ? 7.146 10.854 -11.751 1.00 90.25 95 ASN A C 1
ATOM 793 O O . ASN A 1 95 ? 8.243 10.680 -12.281 1.00 90.25 95 ASN A O 1
ATOM 797 N N . THR A 1 96 ? 6.288 9.843 -11.587 1.00 88.94 96 THR A N 1
ATOM 798 C CA . THR A 1 96 ? 6.598 8.447 -11.932 1.00 88.94 96 THR A CA 1
ATOM 799 C C . THR A 1 96 ? 6.799 8.257 -13.442 1.00 88.94 96 THR A C 1
ATOM 801 O O . THR A 1 96 ? 7.859 7.781 -13.836 1.00 88.94 96 THR A O 1
ATOM 804 N N . PRO A 1 97 ? 5.893 8.710 -14.332 1.00 89.06 97 PRO A N 1
ATOM 805 C CA . PRO A 1 97 ? 6.130 8.690 -15.777 1.00 89.06 97 PRO A CA 1
ATOM 806 C C . PRO A 1 97 ? 7.410 9.398 -16.242 1.00 89.06 97 PRO A C 1
ATOM 808 O O . PRO A 1 97 ? 7.919 9.099 -17.321 1.00 89.06 97 PRO A O 1
ATOM 811 N N . ILE A 1 98 ? 7.930 10.360 -15.479 1.00 89.44 98 ILE A N 1
ATOM 812 C CA . ILE A 1 98 ? 9.098 11.148 -15.889 1.00 89.44 98 ILE A CA 1
ATOM 813 C C . ILE A 1 98 ? 10.379 10.330 -15.718 1.00 89.44 98 ILE A C 1
ATOM 815 O O . ILE A 1 98 ? 11.200 10.292 -16.630 1.00 89.44 98 ILE A O 1
ATOM 819 N N . GLY A 1 99 ? 10.529 9.642 -14.585 1.00 86.12 99 GLY A N 1
ATOM 820 C CA . GLY A 1 99 ? 11.779 8.972 -14.228 1.00 86.12 99 GLY A CA 1
ATOM 821 C C . GLY A 1 99 ? 11.884 7.497 -14.610 1.00 86.12 99 GLY A C 1
ATOM 822 O O . GLY A 1 99 ? 12.835 6.848 -14.194 1.00 86.12 99 GLY A O 1
ATOM 823 N N . PHE A 1 100 ? 10.943 6.950 -15.381 1.00 87.94 100 PHE A N 1
ATOM 824 C CA . PHE A 1 100 ? 11.051 5.596 -15.933 1.00 87.94 100 PHE A CA 1
ATOM 825 C C . PHE A 1 100 ? 11.422 5.635 -17.414 1.00 87.94 100 PHE A C 1
ATOM 827 O O . PHE A 1 100 ? 10.950 6.490 -18.168 1.00 87.94 100 PHE A O 1
ATOM 834 N N . ARG A 1 101 ? 12.247 4.682 -17.840 1.00 87.38 101 ARG A N 1
ATOM 835 C CA . ARG A 1 101 ? 12.677 4.512 -19.226 1.00 87.38 101 ARG A CA 1
ATOM 836 C C . ARG A 1 101 ? 12.544 3.060 -19.661 1.00 87.38 101 ARG A C 1
ATOM 838 O O . ARG A 1 101 ? 12.402 2.149 -18.846 1.00 87.38 101 ARG A O 1
ATOM 845 N N . GLN A 1 102 ? 12.566 2.868 -20.969 1.00 86.06 102 GLN A N 1
ATOM 846 C CA . GLN A 1 102 ? 12.547 1.548 -21.567 1.00 86.06 102 GLN A CA 1
ATOM 847 C C . GLN A 1 102 ? 13.985 1.052 -21.753 1.00 86.06 102 GLN A C 1
ATOM 849 O O . GLN A 1 102 ? 14.805 1.746 -22.349 1.00 86.06 102 GLN A O 1
ATOM 854 N N . GLU A 1 103 ? 14.271 -0.149 -21.263 1.00 81.88 103 GLU A N 1
ATOM 855 C CA . GLU A 1 103 ? 15.532 -0.866 -21.462 1.00 81.88 103 GLU A CA 1
ATOM 856 C C . GLU A 1 103 ? 15.279 -2.269 -22.037 1.00 81.88 103 GLU A C 1
ATOM 858 O O . GLU A 1 103 ? 14.138 -2.727 -22.145 1.00 81.88 103 GLU A O 1
ATOM 863 N N . SER A 1 104 ? 16.352 -2.973 -22.409 1.00 72.25 104 SER A N 1
ATOM 864 C CA . SER A 1 104 ? 16.296 -4.330 -22.976 1.00 72.25 104 SER A CA 1
ATOM 865 C C . SER A 1 104 ? 15.617 -5.353 -22.062 1.00 72.25 104 SER A C 1
ATOM 867 O O . SER A 1 104 ? 15.070 -6.329 -22.562 1.00 72.25 104 SER A O 1
ATOM 869 N N . ASN A 1 105 ? 15.590 -5.102 -20.750 1.00 69.00 105 ASN A N 1
ATOM 870 C CA . ASN A 1 105 ? 14.944 -5.955 -19.748 1.00 69.00 105 ASN A CA 1
ATOM 871 C C . ASN A 1 105 ? 13.587 -5.406 -19.260 1.00 69.00 105 ASN A C 1
ATOM 873 O O . ASN A 1 105 ? 13.046 -5.888 -18.264 1.00 69.00 105 ASN A O 1
ATOM 877 N N . GLY A 1 106 ? 13.039 -4.391 -19.937 1.00 77.81 106 GLY A N 1
ATOM 878 C CA . GLY A 1 106 ? 11.695 -3.870 -19.703 1.00 77.81 106 GLY A CA 1
ATOM 879 C C . GLY A 1 106 ? 11.674 -2.422 -19.228 1.00 77.81 106 GLY A C 1
ATOM 880 O O . GLY A 1 106 ? 12.547 -1.617 -19.541 1.00 77.81 106 GLY A O 1
ATOM 881 N N . CYS A 1 107 ? 10.623 -2.075 -18.489 1.00 84.06 107 CYS A N 1
ATOM 882 C CA . CYS A 1 107 ? 10.404 -0.728 -17.969 1.00 84.06 107 CYS A CA 1
ATOM 883 C C . CYS A 1 107 ? 11.122 -0.569 -16.625 1.00 84.06 107 CYS A C 1
ATOM 885 O O . CYS A 1 107 ? 10.698 -1.162 -15.629 1.00 84.06 107 CYS A O 1
ATOM 887 N N . VAL A 1 108 ? 12.195 0.217 -16.588 1.00 83.75 108 VAL A N 1
ATOM 888 C CA . VAL A 1 108 ? 13.030 0.393 -15.393 1.00 83.75 108 VAL A CA 1
ATOM 889 C C . VAL A 1 108 ? 13.131 1.862 -15.004 1.00 83.75 108 VAL A C 1
ATOM 891 O O . VAL A 1 108 ? 12.973 2.759 -15.835 1.00 83.75 108 VAL A O 1
ATOM 894 N N . ALA A 1 109 ? 13.366 2.118 -13.718 1.00 83.38 109 ALA A N 1
ATOM 895 C CA . ALA A 1 109 ? 13.676 3.465 -13.259 1.00 83.38 109 ALA A CA 1
ATOM 896 C C . ALA A 1 109 ? 14.993 3.917 -13.903 1.00 83.38 109 ALA A C 1
ATOM 898 O O . ALA A 1 109 ? 15.941 3.137 -13.996 1.00 83.38 109 ALA A O 1
ATOM 899 N N . SER A 1 110 ? 15.053 5.169 -14.348 1.00 81.25 110 SER A N 1
ATOM 900 C CA . SER A 1 110 ? 16.267 5.762 -14.893 1.00 81.25 110 SER A CA 1
ATOM 901 C C . SER A 1 110 ? 17.402 5.637 -13.879 1.00 81.25 110 SER A C 1
ATOM 903 O O . SER A 1 110 ? 17.245 5.993 -12.710 1.00 81.25 110 SER A O 1
ATOM 905 N N . SER A 1 111 ? 18.556 5.156 -14.342 1.00 70.62 111 SER A N 1
ATOM 906 C CA . SER A 1 111 ? 19.768 5.008 -13.526 1.00 70.62 111 SER A CA 1
ATOM 907 C C . SER A 1 111 ? 20.384 6.345 -13.098 1.00 70.62 111 SER A C 1
ATOM 909 O O . SER A 1 111 ? 21.358 6.355 -12.350 1.00 70.62 111 SER A O 1
ATOM 911 N N . ASP A 1 112 ? 19.848 7.474 -13.571 1.00 73.81 112 ASP A N 1
ATOM 912 C CA . ASP A 1 112 ? 20.314 8.807 -13.200 1.00 73.81 112 ASP A CA 1
ATOM 913 C C . ASP A 1 112 ? 20.148 9.013 -11.687 1.00 73.81 112 ASP A C 1
ATOM 915 O O . ASP A 1 112 ? 19.075 8.803 -11.106 1.00 73.81 112 ASP A O 1
ATOM 919 N N . GLY A 1 113 ? 21.256 9.370 -11.030 1.00 75.81 113 GLY A N 1
ATOM 920 C CA . GLY A 1 113 ? 21.449 9.156 -9.593 1.00 75.81 113 GLY A CA 1
ATOM 921 C C . GLY A 1 113 ? 20.404 9.809 -8.686 1.00 75.81 113 GLY A C 1
ATOM 922 O O . GLY A 1 113 ? 20.043 9.239 -7.659 1.00 75.81 113 GLY A O 1
ATOM 923 N N . PHE A 1 114 ? 19.860 10.971 -9.057 1.00 86.94 114 PHE A N 1
ATOM 924 C CA . PHE A 1 114 ? 18.889 11.664 -8.207 1.00 86.94 114 PHE A CA 1
ATOM 925 C C . PHE A 1 114 ? 17.529 10.952 -8.160 1.00 86.94 114 PHE A C 1
ATOM 927 O O . PHE A 1 114 ? 16.989 10.720 -7.077 1.00 86.94 114 PHE A O 1
ATOM 934 N N . TYR A 1 115 ? 16.980 10.566 -9.318 1.00 87.75 115 TYR A N 1
ATOM 935 C CA . TYR A 1 115 ? 15.654 9.947 -9.376 1.00 87.75 115 TYR A CA 1
ATOM 936 C C . TYR A 1 115 ? 15.659 8.532 -8.799 1.00 87.75 115 TYR A C 1
ATOM 938 O O . TYR A 1 115 ? 14.764 8.181 -8.033 1.00 87.75 115 TYR A O 1
ATOM 946 N N . SER A 1 116 ? 16.682 7.736 -9.115 1.00 86.88 116 SER A N 1
ATOM 947 C CA . SER A 1 116 ? 16.838 6.385 -8.565 1.00 86.88 116 SER A CA 1
ATOM 948 C C . SER A 1 116 ? 16.931 6.402 -7.033 1.00 86.88 116 SER A C 1
ATOM 950 O O . SER A 1 116 ? 16.241 5.626 -6.368 1.00 86.88 116 SER A O 1
ATOM 952 N N . THR A 1 117 ? 17.688 7.349 -6.464 1.00 89.31 117 THR A N 1
ATOM 953 C CA . THR A 1 117 ? 17.765 7.560 -5.009 1.00 89.31 117 THR A CA 1
ATOM 954 C C . THR A 1 117 ? 16.414 7.980 -4.429 1.00 89.31 117 THR A C 1
ATOM 956 O O . THR A 1 117 ? 15.952 7.398 -3.446 1.00 89.31 117 THR A O 1
ATOM 959 N N . PHE A 1 118 ? 15.746 8.962 -5.045 1.00 90.62 118 PHE A N 1
ATOM 960 C CA . PHE A 1 118 ? 14.425 9.424 -4.613 1.00 90.62 118 PHE A CA 1
ATOM 961 C C . PHE A 1 118 ? 13.388 8.291 -4.631 1.00 90.62 118 PHE A C 1
ATOM 963 O O . PHE A 1 118 ? 12.627 8.129 -3.674 1.00 90.62 118 PHE A O 1
ATOM 970 N N . TYR A 1 119 ? 13.373 7.484 -5.693 1.00 88.69 119 TYR A N 1
ATOM 971 C CA . TYR A 1 119 ? 12.472 6.347 -5.843 1.00 88.69 119 TYR A CA 1
ATOM 972 C C . TYR A 1 119 ? 12.735 5.275 -4.780 1.00 88.69 119 TYR A C 1
ATOM 974 O O . TYR A 1 119 ? 11.787 4.782 -4.165 1.00 88.69 119 TYR A O 1
ATOM 982 N N . LEU A 1 120 ? 14.006 4.957 -4.504 1.00 90.25 120 LEU A N 1
ATOM 983 C CA . LEU A 1 120 ? 14.376 4.022 -3.442 1.00 90.25 120 LEU A CA 1
ATOM 984 C C . LEU A 1 120 ? 13.895 4.510 -2.072 1.00 90.25 120 LEU A C 1
ATOM 986 O O . LEU A 1 120 ? 13.208 3.767 -1.369 1.00 90.25 120 LEU A O 1
ATOM 990 N N . ILE A 1 121 ? 14.248 5.745 -1.697 1.00 92.25 121 ILE A N 1
ATOM 991 C CA . ILE A 1 121 ? 13.876 6.329 -0.400 1.00 92.25 121 ILE A CA 1
ATOM 992 C C . ILE A 1 12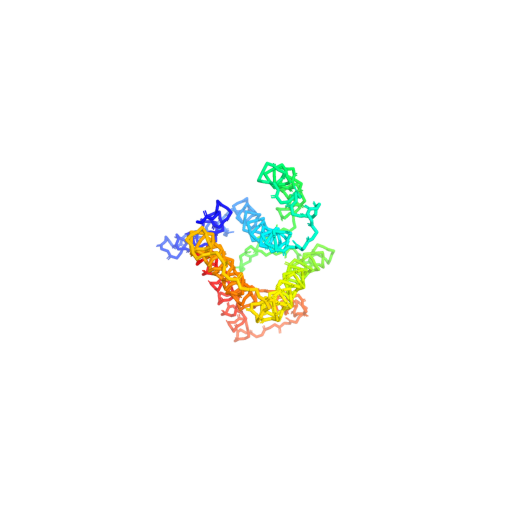1 ? 12.358 6.342 -0.263 1.00 92.25 121 ILE A C 1
ATOM 994 O O . ILE A 1 121 ? 11.832 5.890 0.754 1.00 92.25 121 ILE A O 1
ATOM 998 N N . SER A 1 122 ? 11.655 6.777 -1.312 1.00 90.56 122 SER A N 1
ATOM 999 C CA . SER A 1 122 ? 10.197 6.746 -1.354 1.00 90.56 122 SER A CA 1
ATOM 1000 C C . SER A 1 122 ? 9.696 5.328 -1.093 1.00 90.56 122 SER A C 1
ATOM 1002 O O . SER A 1 122 ? 8.984 5.112 -0.123 1.00 90.56 122 SER A O 1
ATOM 1004 N N . ASN A 1 123 ? 10.124 4.319 -1.850 1.00 88.94 123 ASN A N 1
ATOM 1005 C CA . ASN A 1 123 ? 9.642 2.945 -1.677 1.00 88.94 123 ASN A CA 1
ATOM 1006 C C . ASN A 1 123 ? 9.915 2.376 -0.264 1.00 88.94 123 ASN A C 1
ATOM 1008 O O . ASN A 1 123 ? 9.046 1.727 0.329 1.00 88.94 123 ASN A O 1
ATOM 1012 N N . ILE A 1 124 ? 11.075 2.685 0.326 1.00 92.31 124 ILE A N 1
ATOM 1013 C CA . ILE A 1 124 ? 11.405 2.320 1.712 1.00 92.31 124 ILE A CA 1
ATOM 1014 C C . ILE A 1 124 ? 10.441 2.995 2.692 1.00 92.31 124 ILE A C 1
ATOM 1016 O O . ILE A 1 124 ? 9.777 2.303 3.468 1.00 92.31 124 ILE A O 1
ATOM 1020 N N . CYS A 1 125 ? 10.305 4.322 2.634 1.00 92.69 125 CYS A N 1
ATOM 1021 C CA . CYS A 1 125 ? 9.396 5.081 3.494 1.00 92.69 125 CYS A CA 1
ATOM 1022 C C . CYS A 1 125 ? 7.956 4.576 3.364 1.00 92.69 125 CYS A C 1
ATOM 1024 O O . CYS A 1 125 ? 7.282 4.334 4.362 1.00 92.69 125 CYS A O 1
ATOM 1026 N N . LEU A 1 126 ? 7.509 4.32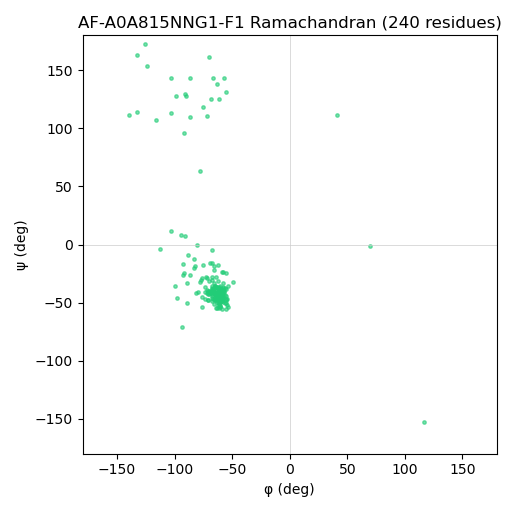0 2.139 1.00 89.94 126 LEU A N 1
ATOM 1027 C CA . LEU A 1 126 ? 6.177 3.810 1.825 1.00 89.94 126 LEU A CA 1
ATOM 1028 C C . LEU A 1 126 ? 5.924 2.387 2.299 1.00 89.94 126 LEU A C 1
ATOM 1030 O O . LEU A 1 126 ? 4.780 1.945 2.300 1.00 89.94 126 LEU A O 1
ATOM 1034 N N . THR A 1 127 ? 6.964 1.638 2.635 1.00 90.44 127 THR A N 1
ATOM 1035 C CA . THR A 1 127 ? 6.826 0.280 3.162 1.00 90.44 127 THR A CA 1
ATOM 1036 C C . THR A 1 127 ? 6.911 0.301 4.680 1.00 90.44 127 THR A C 1
ATOM 1038 O O . THR A 1 127 ? 6.061 -0.274 5.352 1.00 90.44 127 THR A O 1
ATOM 1041 N N . ILE A 1 128 ? 7.887 1.027 5.226 1.00 91.75 128 ILE A N 1
ATOM 1042 C CA . ILE A 1 128 ? 8.151 1.089 6.662 1.00 91.75 128 ILE A CA 1
ATOM 1043 C C . ILE A 1 128 ? 7.090 1.917 7.395 1.00 91.75 128 ILE A C 1
ATOM 1045 O O . ILE A 1 128 ? 6.568 1.456 8.408 1.00 91.75 128 ILE A O 1
ATOM 1049 N N . ILE A 1 129 ? 6.729 3.107 6.899 1.00 93.12 129 ILE A N 1
ATOM 1050 C CA . ILE A 1 129 ? 5.792 4.006 7.596 1.00 93.12 129 ILE A CA 1
ATOM 1051 C C . ILE A 1 129 ? 4.432 3.327 7.821 1.00 93.12 129 ILE A C 1
ATOM 1053 O O . ILE A 1 129 ? 3.970 3.335 8.965 1.00 93.12 129 ILE A O 1
ATOM 1057 N N . PRO A 1 130 ? 3.799 2.679 6.820 1.00 91.69 130 PRO A N 1
ATOM 1058 C CA . PRO A 1 130 ? 2.551 1.961 7.058 1.00 91.69 130 PRO A CA 1
ATOM 1059 C C . PRO A 1 130 ? 2.674 0.830 8.074 1.00 91.69 130 PRO A C 1
ATOM 1061 O O . PRO A 1 130 ? 1.794 0.683 8.919 1.00 91.69 130 PRO A O 1
ATOM 1064 N N . ILE A 1 131 ? 3.777 0.073 8.051 1.00 91.44 131 ILE A N 1
ATOM 1065 C CA . ILE A 1 131 ? 4.024 -0.986 9.041 1.00 91.44 131 ILE A CA 1
ATOM 1066 C C . ILE A 1 131 ? 4.080 -0.381 10.439 1.00 91.44 131 ILE A C 1
ATOM 1068 O O . ILE A 1 131 ? 3.378 -0.857 11.326 1.00 91.44 131 ILE A O 1
ATOM 1072 N N . ILE A 1 132 ? 4.858 0.688 10.636 1.00 93.69 132 ILE A N 1
ATOM 1073 C CA . ILE A 1 132 ? 4.990 1.348 11.940 1.00 93.69 132 ILE A CA 1
ATOM 1074 C C . ILE A 1 132 ? 3.633 1.866 12.417 1.00 93.69 132 ILE A C 1
ATOM 1076 O O . ILE A 1 132 ? 3.212 1.529 13.523 1.00 93.69 132 ILE A O 1
ATOM 1080 N N . ILE A 1 133 ? 2.932 2.649 11.589 1.00 94.00 133 ILE A N 1
ATOM 1081 C CA . ILE A 1 133 ? 1.629 3.230 11.938 1.00 94.00 133 ILE A CA 1
ATOM 1082 C C . ILE A 1 133 ? 0.672 2.122 12.367 1.00 94.00 133 ILE A C 1
ATOM 1084 O O . ILE A 1 133 ? 0.086 2.172 13.449 1.00 94.00 133 ILE A O 1
ATOM 1088 N N . VAL A 1 134 ? 0.533 1.090 11.544 1.00 91.69 134 VAL A N 1
ATOM 1089 C CA . VAL A 1 134 ? -0.459 0.057 11.799 1.00 91.69 134 VAL A CA 1
ATOM 1090 C C . VAL A 1 134 ? -0.072 -0.792 13.006 1.00 91.69 134 VAL A C 1
ATOM 1092 O O . VAL A 1 134 ? -0.936 -1.078 13.831 1.00 91.69 134 VAL A O 1
ATOM 1095 N N . MET A 1 135 ? 1.208 -1.129 13.180 1.00 91.12 135 MET A N 1
ATOM 1096 C CA . MET A 1 135 ? 1.692 -1.842 14.366 1.00 91.12 135 MET A CA 1
ATOM 1097 C C . MET A 1 135 ? 1.429 -1.057 15.652 1.00 91.12 135 MET A C 1
ATOM 1099 O O . MET A 1 135 ? 0.959 -1.637 16.636 1.00 91.12 135 MET A O 1
ATOM 1103 N N . VAL A 1 136 ? 1.657 0.260 15.647 1.00 94.25 136 VAL A N 1
ATOM 1104 C CA . VAL A 1 136 ? 1.349 1.136 16.786 1.00 94.25 136 VAL A CA 1
ATOM 1105 C C . VAL A 1 136 ? -0.147 1.098 17.094 1.00 94.25 136 VAL A C 1
ATOM 1107 O O . VAL A 1 136 ? -0.533 0.781 18.221 1.00 94.25 136 VAL A O 1
ATOM 1110 N N . PHE A 1 137 ? -1.013 1.343 16.107 1.00 93.31 137 PHE A N 1
ATOM 1111 C CA . PHE A 1 137 ? -2.459 1.383 16.342 1.00 93.31 137 PHE A CA 1
ATOM 1112 C C . PHE A 1 137 ? -3.044 0.019 16.718 1.00 93.31 137 PHE A C 1
ATOM 1114 O O . PHE A 1 137 ? -3.883 -0.055 17.614 1.00 93.31 137 PHE A O 1
ATOM 1121 N N . VAL A 1 138 ? -2.566 -1.075 16.125 1.00 90.00 138 VAL A N 1
ATOM 1122 C CA . VAL A 1 138 ? -2.946 -2.440 16.517 1.00 90.00 138 VAL A CA 1
ATOM 1123 C C . VAL A 1 138 ? -2.546 -2.722 17.964 1.00 90.00 138 VAL A C 1
ATOM 1125 O O . VAL A 1 138 ? -3.367 -3.225 18.732 1.00 90.00 138 VAL A O 1
ATOM 1128 N N . THR A 1 139 ? -1.330 -2.351 18.370 1.00 90.81 139 THR A N 1
ATOM 1129 C CA . THR A 1 139 ? -0.863 -2.527 19.754 1.00 90.81 139 THR A CA 1
ATOM 1130 C C . THR A 1 139 ? -1.721 -1.723 20.728 1.00 90.81 139 THR A C 1
ATOM 1132 O O . THR A 1 139 ? -2.172 -2.259 21.741 1.00 90.81 139 THR A O 1
ATOM 1135 N N . LEU A 1 140 ? -2.034 -0.466 20.396 1.00 92.00 140 LEU A N 1
ATOM 1136 C CA . LEU A 1 140 ? -2.930 0.374 21.194 1.00 92.00 140 LEU A CA 1
ATOM 1137 C C . LEU A 1 140 ? -4.332 -0.237 21.311 1.00 92.00 140 LEU A C 1
ATOM 1139 O O . LEU A 1 140 ? -4.908 -0.252 22.399 1.00 92.00 140 LEU A O 1
ATOM 1143 N N . ILE A 1 141 ? -4.880 -0.772 20.219 1.00 90.06 141 ILE A N 1
ATOM 1144 C CA . ILE A 1 141 ? -6.181 -1.449 20.221 1.00 90.06 141 ILE A CA 1
ATOM 1145 C C . ILE A 1 141 ? -6.155 -2.687 21.132 1.00 90.06 141 ILE A C 1
ATOM 1147 O O . ILE A 1 141 ? -7.053 -2.863 21.962 1.00 90.06 141 ILE A O 1
ATOM 1151 N N . LEU A 1 142 ? -5.127 -3.533 21.013 1.00 89.06 142 LEU A N 1
ATOM 1152 C CA . LEU A 1 142 ? -4.975 -4.742 21.827 1.00 89.06 142 LEU A CA 1
ATOM 1153 C C . LEU A 1 142 ? -4.843 -4.406 23.314 1.00 89.06 142 LEU A C 1
ATOM 1155 O O . LEU A 1 142 ? -5.569 -4.974 24.135 1.00 89.06 142 LEU A O 1
ATOM 1159 N N . TYR A 1 143 ? -3.989 -3.437 23.648 1.00 90.56 143 TYR A N 1
ATOM 1160 C CA . TYR A 1 143 ? -3.816 -2.945 25.013 1.00 90.56 143 TYR A CA 1
ATOM 1161 C C . TYR A 1 143 ? -5.151 -2.494 25.615 1.00 90.56 143 TYR A C 1
ATOM 1163 O O . TYR A 1 143 ? -5.522 -2.908 26.715 1.00 90.56 143 TYR A O 1
ATOM 1171 N N . ARG A 1 144 ? -5.934 -1.709 24.863 1.00 87.12 144 ARG A N 1
ATOM 1172 C CA . ARG A 1 144 ? -7.238 -1.206 25.318 1.00 87.12 144 ARG A CA 1
ATOM 1173 C C . ARG A 1 144 ? -8.254 -2.319 25.544 1.00 87.12 144 ARG A C 1
ATOM 1175 O O . ARG A 1 144 ? -9.026 -2.244 26.497 1.00 87.12 144 ARG A O 1
ATOM 1182 N N . ILE A 1 145 ? -8.252 -3.359 24.718 1.00 85.38 145 ILE A N 1
ATOM 1183 C CA . ILE A 1 145 ? -9.175 -4.490 24.877 1.00 85.38 145 ILE A CA 1
ATOM 1184 C C . ILE A 1 145 ? -8.837 -5.336 26.089 1.00 85.38 145 ILE A C 1
ATOM 1186 O O . ILE A 1 145 ? -9.745 -5.727 26.822 1.00 85.38 145 ILE A O 1
ATOM 1190 N N . ILE A 1 146 ? -7.554 -5.614 26.306 1.00 86.56 146 ILE A N 1
ATOM 1191 C CA . ILE A 1 146 ? -7.103 -6.359 27.483 1.00 86.56 146 ILE A CA 1
ATOM 1192 C C . ILE A 1 146 ? -7.453 -5.566 28.746 1.00 86.56 146 ILE A C 1
ATOM 1194 O O . ILE A 1 146 ? -8.065 -6.115 29.662 1.00 86.56 146 ILE A O 1
ATOM 1198 N N . TYR A 1 147 ? -7.163 -4.262 28.747 1.00 86.75 147 TYR A N 1
ATOM 1199 C CA . TYR A 1 147 ? -7.483 -3.366 29.854 1.00 86.75 147 TYR A CA 1
ATOM 1200 C C . TYR A 1 147 ? -8.988 -3.318 30.154 1.00 86.75 147 TYR A C 1
ATOM 1202 O O . TYR A 1 147 ? -9.402 -3.513 31.296 1.00 86.75 147 TYR A O 1
ATOM 1210 N N . LYS A 1 148 ? -9.829 -3.139 29.127 1.00 81.62 148 LYS A N 1
ATOM 1211 C CA . LYS A 1 148 ? -11.287 -3.103 29.293 1.00 81.62 148 LYS A CA 1
ATOM 1212 C C . LYS A 1 148 ? -11.833 -4.421 29.851 1.00 81.62 148 LYS A C 1
ATOM 1214 O O . LYS A 1 148 ? -12.616 -4.401 30.792 1.00 81.62 148 LYS A O 1
ATOM 1219 N N . ARG A 1 149 ? -11.359 -5.569 29.350 1.00 80.56 149 ARG A N 1
ATOM 1220 C CA . ARG A 1 149 ? -11.751 -6.892 29.875 1.00 80.56 149 ARG A CA 1
ATOM 1221 C C . ARG A 1 149 ? -11.370 -7.080 31.342 1.00 80.56 149 ARG A C 1
ATOM 1223 O O . ARG A 1 149 ? -12.116 -7.723 32.076 1.00 80.56 149 ARG A O 1
ATOM 1230 N N . ALA A 1 150 ? -10.224 -6.548 31.765 1.00 81.81 150 ALA A N 1
ATOM 1231 C CA . ALA A 1 150 ? -9.800 -6.617 33.159 1.00 81.81 150 ALA A CA 1
ATOM 1232 C C . ALA A 1 150 ? -10.725 -5.803 34.082 1.00 81.81 150 ALA A C 1
ATOM 1234 O O . ALA A 1 150 ? -11.044 -6.267 35.176 1.00 81.81 150 ALA A O 1
ATOM 1235 N N . ILE A 1 151 ? -11.196 -4.633 33.635 1.00 81.31 151 ILE A N 1
ATOM 1236 C CA . ILE A 1 151 ? -12.158 -3.805 34.383 1.00 81.31 151 ILE A CA 1
ATOM 1237 C C . ILE A 1 151 ? -13.546 -4.447 34.411 1.00 81.31 151 ILE A C 1
ATOM 1239 O O . ILE A 1 151 ? -14.134 -4.561 35.486 1.00 81.31 151 ILE A O 1
ATOM 1243 N N . ASP A 1 152 ? -14.052 -4.906 33.264 1.00 75.19 152 ASP A N 1
ATOM 1244 C CA . ASP A 1 152 ? -15.393 -5.495 33.164 1.00 75.19 152 ASP A CA 1
ATOM 1245 C C . ASP A 1 152 ? -15.528 -6.722 34.088 1.00 75.19 152 ASP A C 1
ATOM 1247 O O . ASP A 1 152 ? -16.531 -6.871 34.787 1.00 75.19 152 ASP A O 1
ATOM 1251 N N . ARG A 1 153 ? -14.476 -7.554 34.189 1.00 74.81 153 ARG A N 1
ATOM 1252 C CA . ARG A 1 153 ? -14.428 -8.683 35.138 1.00 74.81 153 ARG A CA 1
ATOM 1253 C C . ARG A 1 153 ? -14.548 -8.248 36.599 1.00 74.81 153 ARG A C 1
ATOM 1255 O O . ARG A 1 153 ? -15.159 -8.960 37.385 1.00 74.81 153 ARG A O 1
ATOM 1262 N N . ARG A 1 154 ? -13.984 -7.094 36.971 1.00 71.75 154 ARG A N 1
ATOM 1263 C CA . ARG A 1 154 ? -14.076 -6.566 38.343 1.00 71.75 154 ARG A CA 1
ATOM 1264 C C . ARG A 1 154 ? -15.469 -6.016 38.646 1.00 71.75 154 ARG A C 1
ATOM 1266 O O . ARG A 1 154 ? -15.959 -6.191 39.754 1.00 71.75 154 ARG A O 1
ATOM 1273 N N . GLN A 1 155 ? -16.123 -5.382 37.672 1.00 67.25 155 GLN A N 1
ATOM 1274 C CA . GLN A 1 155 ? -17.447 -4.782 37.869 1.00 67.25 155 GLN A CA 1
ATOM 1275 C C . GLN A 1 155 ? -18.587 -5.810 37.910 1.00 67.25 155 GLN A C 1
ATOM 1277 O O . GLN A 1 155 ? -19.583 -5.579 38.595 1.00 67.25 155 GLN A O 1
ATOM 1282 N N . GLN A 1 156 ? -18.444 -6.955 37.234 1.00 62.22 156 GLN A N 1
ATOM 1283 C CA . GLN A 1 156 ? -19.453 -8.024 37.263 1.00 62.22 156 GLN A CA 1
ATOM 1284 C C . GLN A 1 156 ? -19.622 -8.678 38.642 1.00 62.22 156 GLN A C 1
ATOM 1286 O O . GLN A 1 156 ? -20.689 -9.213 38.922 1.00 62.22 156 GLN A O 1
ATOM 1291 N N . ILE A 1 157 ? -18.621 -8.588 39.521 1.00 60.34 157 ILE A N 1
ATOM 1292 C CA . ILE A 1 157 ? -18.657 -9.194 40.861 1.00 60.34 157 ILE A CA 1
ATOM 1293 C C . ILE A 1 157 ? -19.550 -8.389 41.834 1.00 60.34 157 ILE A C 1
ATOM 1295 O O . ILE A 1 157 ? -19.975 -8.922 42.851 1.00 60.34 157 ILE A O 1
ATOM 1299 N N . VAL A 1 158 ? -19.887 -7.125 41.531 1.00 61.34 158 VAL A N 1
ATOM 1300 C CA . VAL A 1 158 ? -20.402 -6.170 42.541 1.00 61.34 158 VAL A CA 1
ATOM 1301 C C . VAL A 1 158 ? -21.876 -5.749 42.349 1.00 61.34 158 VAL A C 1
ATOM 1303 O O . VAL A 1 158 ? -22.405 -5.028 43.186 1.00 61.34 158 VAL A O 1
ATOM 1306 N N . ARG A 1 159 ? -22.600 -6.170 41.294 1.00 54.06 159 ARG A N 1
ATOM 1307 C CA . ARG A 1 159 ? -23.969 -5.648 41.029 1.00 54.06 159 ARG A CA 1
ATOM 1308 C C . ARG A 1 159 ? -25.102 -6.687 41.113 1.00 54.06 159 ARG A C 1
ATOM 1310 O O . ARG A 1 159 ? -25.291 -7.427 40.139 1.00 54.06 159 ARG A O 1
ATOM 1317 N N . PRO A 1 160 ? -25.947 -6.670 42.169 1.00 54.75 160 PRO A N 1
ATOM 1318 C CA . PRO A 1 160 ? -27.182 -7.445 42.187 1.00 54.75 160 PRO A CA 1
ATOM 1319 C C . PRO A 1 160 ? -28.194 -6.874 41.167 1.00 54.75 160 PRO A C 1
ATOM 1321 O O . PRO A 1 160 ? -28.413 -5.675 41.060 1.00 54.75 160 PRO A O 1
ATOM 1324 N N . ILE A 1 161 ? -28.654 -7.763 40.286 1.00 63.75 161 ILE A N 1
ATOM 1325 C CA . ILE A 1 161 ? -30.012 -7.949 39.729 1.00 63.75 161 ILE A CA 1
ATOM 1326 C C . ILE A 1 161 ? -30.878 -6.724 39.337 1.00 63.75 161 ILE A C 1
ATOM 1328 O O . ILE A 1 161 ? -31.455 -6.053 40.173 1.00 63.75 161 ILE A O 1
ATOM 1332 N N . GLU A 1 162 ? -31.084 -6.595 38.020 1.00 58.66 162 GLU A N 1
ATOM 1333 C CA . GLU A 1 162 ? -32.385 -6.423 37.340 1.00 58.66 162 GLU A CA 1
ATOM 1334 C C . GLU A 1 162 ? -32.259 -7.307 36.086 1.00 58.66 162 GLU A C 1
ATOM 1336 O O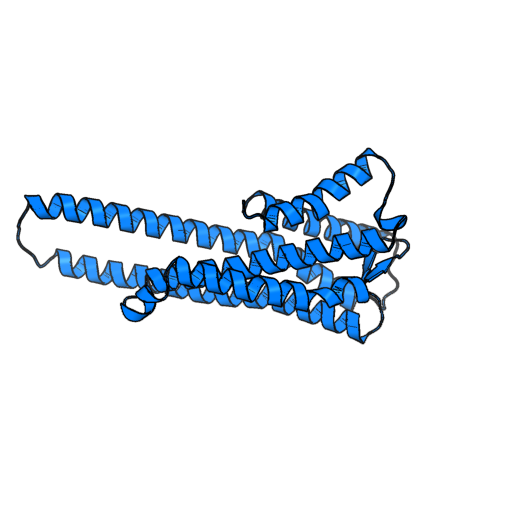 . GLU A 1 162 ? -31.361 -7.087 35.275 1.00 58.66 162 GLU A O 1
ATOM 1341 N N . ILE A 1 163 ? -33.001 -8.416 36.001 1.00 63.72 163 ILE A N 1
ATOM 1342 C CA . ILE A 1 163 ? -32.627 -9.573 35.154 1.00 63.72 163 ILE A CA 1
ATOM 1343 C C . ILE A 1 163 ? -33.125 -9.454 33.702 1.00 63.72 163 ILE A C 1
ATOM 1345 O O . ILE A 1 163 ? -32.496 -9.996 32.797 1.00 63.72 163 ILE A O 1
ATOM 1349 N N . VAL A 1 164 ? -34.213 -8.723 33.443 1.00 60.22 164 VAL A N 1
ATOM 1350 C CA . VAL A 1 164 ? -34.898 -8.775 32.136 1.00 60.22 164 VAL A CA 1
ATOM 1351 C C . VAL A 1 164 ? -34.338 -7.758 31.135 1.00 60.22 164 VAL A C 1
ATOM 1353 O O . VAL A 1 164 ? -33.927 -8.140 30.039 1.00 60.22 164 VAL A O 1
ATOM 1356 N N . GLU A 1 165 ? -34.208 -6.483 31.511 1.00 60.03 165 GLU A N 1
ATOM 1357 C CA . GLU A 1 165 ? -33.653 -5.441 30.627 1.00 60.03 165 GLU A CA 1
ATOM 1358 C C . GLU A 1 165 ? -32.142 -5.632 30.387 1.00 60.03 165 GLU A C 1
ATOM 1360 O O . GLU A 1 165 ? -31.608 -5.409 29.294 1.00 60.03 165 GLU A O 1
ATOM 1365 N N . ARG A 1 166 ? -31.460 -6.187 31.396 1.00 61.22 166 ARG A N 1
ATOM 1366 C CA . ARG A 1 166 ? -30.039 -6.539 31.356 1.00 61.22 166 ARG A CA 1
ATOM 1367 C C . ARG A 1 166 ? -29.739 -7.604 30.298 1.00 61.22 166 ARG A C 1
ATOM 1369 O O . ARG A 1 166 ? -28.679 -7.534 29.689 1.00 61.22 166 ARG A O 1
ATOM 1376 N N . ASN A 1 167 ? -30.654 -8.530 29.996 1.00 65.69 167 ASN A N 1
ATOM 1377 C CA . ASN A 1 167 ? -30.427 -9.563 28.976 1.00 65.69 167 ASN A CA 1
ATOM 1378 C C . ASN A 1 167 ? -30.406 -8.999 27.544 1.00 65.69 167 ASN A C 1
ATOM 1380 O O . ASN A 1 167 ? -29.527 -9.361 26.760 1.00 65.69 167 ASN A O 1
ATOM 1384 N N . ILE A 1 168 ? -31.301 -8.060 27.211 1.00 69.50 168 ILE A N 1
ATOM 1385 C CA . ILE A 1 168 ? -31.340 -7.410 25.885 1.00 69.50 168 ILE A CA 1
ATOM 1386 C C . ILE A 1 168 ? -30.099 -6.532 25.688 1.00 69.50 168 ILE A C 1
ATOM 1388 O O . ILE A 1 168 ? -29.441 -6.575 24.642 1.00 69.50 168 ILE A O 1
ATOM 1392 N N . ILE A 1 169 ? -29.750 -5.764 26.721 1.00 69.44 169 ILE A N 1
ATOM 1393 C CA . ILE A 1 169 ? -28.581 -4.887 26.729 1.00 69.44 169 ILE A CA 1
ATOM 1394 C C . ILE A 1 169 ? -27.292 -5.721 26.635 1.00 69.44 169 ILE A C 1
ATOM 1396 O O . ILE A 1 169 ? -26.459 -5.465 25.762 1.00 69.44 169 ILE A O 1
ATOM 1400 N N . ASN A 1 170 ? -27.157 -6.781 27.438 1.00 68.69 170 ASN A N 1
ATOM 1401 C CA . ASN A 1 170 ? -26.011 -7.694 27.399 1.00 68.69 170 ASN A CA 1
ATOM 1402 C C . ASN A 1 170 ? -25.861 -8.383 26.043 1.00 68.69 170 ASN A C 1
ATOM 1404 O O . ASN A 1 170 ? -24.740 -8.501 25.549 1.00 68.69 170 ASN A O 1
ATOM 1408 N N . HIS A 1 171 ? -26.962 -8.799 25.411 1.00 71.06 171 HIS A N 1
ATOM 1409 C CA . HIS A 1 171 ? -26.914 -9.417 24.089 1.00 71.06 171 HIS A CA 1
ATOM 1410 C C . HIS A 1 171 ? -26.388 -8.437 23.026 1.00 71.06 171 HIS A C 1
ATOM 1412 O O . HIS A 1 171 ? -25.487 -8.783 22.258 1.00 71.06 171 HIS A O 1
ATOM 1418 N N . ARG A 1 172 ? -26.856 -7.178 23.026 1.00 68.94 172 ARG A N 1
ATOM 1419 C CA . ARG A 1 172 ? -26.336 -6.131 22.124 1.00 68.94 172 ARG A CA 1
ATOM 1420 C C . ARG A 1 172 ? -24.861 -5.818 22.392 1.00 68.94 172 ARG A C 1
ATOM 1422 O O . ARG A 1 172 ? -24.077 -5.713 21.447 1.00 68.94 172 ARG A O 1
ATOM 1429 N N . PHE A 1 173 ? -24.454 -5.724 23.657 1.00 68.44 173 PHE A N 1
ATOM 1430 C CA . PHE A 1 173 ? -23.051 -5.504 24.024 1.00 68.44 173 PHE A CA 1
ATOM 1431 C C . PHE A 1 173 ? -22.146 -6.677 23.627 1.00 68.44 173 PHE A C 1
ATOM 1433 O O . PHE A 1 173 ? -21.049 -6.452 23.108 1.00 68.44 173 PHE A O 1
ATOM 1440 N N . ALA A 1 174 ? -22.599 -7.919 23.807 1.00 68.94 174 ALA A N 1
ATOM 1441 C CA . ALA A 1 174 ? -21.871 -9.110 23.383 1.00 68.94 174 ALA A CA 1
ATOM 1442 C C . ALA A 1 174 ? -21.711 -9.156 21.855 1.00 68.94 174 ALA A C 1
ATOM 1444 O O . ALA A 1 174 ? -20.611 -9.405 21.358 1.00 68.94 174 ALA A O 1
ATOM 1445 N N . GLN A 1 175 ? -22.765 -8.826 21.099 1.00 74.81 175 GLN A N 1
ATOM 1446 C CA . GLN A 1 175 ? -22.700 -8.720 19.638 1.00 74.81 175 GLN A CA 1
ATOM 1447 C C . GLN A 1 175 ? -21.718 -7.632 19.171 1.00 74.81 175 GLN A C 1
ATOM 1449 O O . GLN A 1 175 ? -20.895 -7.891 18.291 1.00 74.81 175 GLN A O 1
ATOM 1454 N N . LEU A 1 176 ? -21.746 -6.440 19.778 1.00 71.62 176 LEU A N 1
ATOM 1455 C CA . LEU A 1 176 ? -20.799 -5.354 19.485 1.00 71.62 176 LEU A CA 1
ATOM 1456 C C . LEU A 1 176 ? -19.349 -5.751 19.805 1.00 71.62 176 LEU A C 1
ATOM 1458 O O . LEU A 1 176 ? -18.441 -5.498 19.015 1.00 71.62 176 LEU A O 1
ATOM 1462 N N . SER A 1 177 ? -19.126 -6.428 20.934 1.00 72.81 177 SER A N 1
ATOM 1463 C CA . SER A 1 177 ? -17.808 -6.939 21.333 1.00 72.81 177 SER A CA 1
ATOM 1464 C C . SER A 1 177 ? -17.268 -7.983 20.349 1.00 72.81 177 SER A C 1
ATOM 1466 O O . SER A 1 177 ? -16.100 -7.925 19.952 1.00 72.81 177 SER A O 1
ATOM 1468 N N . ASN A 1 178 ? -18.126 -8.898 19.889 1.00 79.06 178 ASN A N 1
ATOM 1469 C CA . ASN A 1 178 ? -17.761 -9.909 18.899 1.00 79.06 178 ASN A CA 1
ATOM 1470 C C . ASN A 1 178 ? -17.414 -9.284 17.543 1.00 79.06 178 ASN A C 1
ATOM 1472 O O . ASN A 1 178 ? -16.386 -9.644 16.966 1.00 79.06 178 ASN A O 1
ATOM 1476 N N . LYS A 1 179 ? -18.194 -8.297 17.078 1.00 79.75 179 LYS A N 1
ATOM 1477 C CA . LYS A 1 179 ? -17.881 -7.531 15.859 1.00 79.75 179 LYS A CA 1
ATOM 1478 C C . LYS A 1 179 ? -16.533 -6.817 15.975 1.00 79.75 179 LYS A C 1
ATOM 1480 O O . LYS A 1 179 ? -15.690 -6.959 15.094 1.00 79.75 179 LYS A O 1
ATOM 1485 N N . ASN A 1 180 ? -16.271 -6.138 17.092 1.00 77.94 180 ASN A N 1
ATOM 1486 C CA . ASN A 1 180 ? -14.987 -5.466 17.320 1.00 77.94 180 ASN A CA 1
ATOM 1487 C C . ASN A 1 180 ? -13.810 -6.453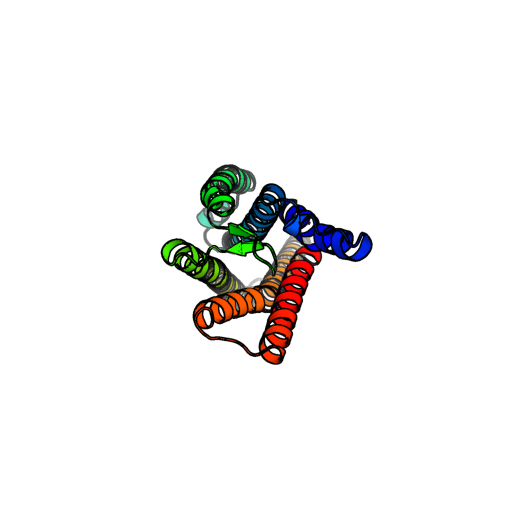 17.319 1.00 77.94 180 ASN A C 1
ATOM 1489 O O . ASN A 1 180 ? -12.770 -6.185 16.720 1.00 77.94 180 ASN A O 1
ATOM 1493 N N . ARG A 1 181 ? -13.974 -7.632 17.931 1.00 78.94 181 ARG A N 1
ATOM 1494 C CA . ARG A 1 181 ? -12.943 -8.681 17.931 1.00 78.94 181 ARG A CA 1
ATOM 1495 C C . ARG A 1 181 ? -12.674 -9.223 16.525 1.00 78.94 181 ARG A C 1
ATOM 1497 O O . ARG A 1 181 ? -11.515 -9.452 16.183 1.00 78.94 181 ARG A O 1
ATOM 1504 N N . GLN A 1 182 ? -13.718 -9.415 15.719 1.00 85.94 182 GLN A N 1
ATOM 1505 C CA . GLN A 1 182 ? -13.580 -9.821 14.319 1.00 85.94 182 GLN A CA 1
ATOM 1506 C C . GLN A 1 182 ? -12.832 -8.761 13.506 1.00 85.94 182 GLN A C 1
ATOM 1508 O O . GLN A 1 182 ? -11.867 -9.100 12.827 1.00 85.94 182 GLN A O 1
ATOM 1513 N N . LEU A 1 183 ? -13.196 -7.482 13.642 1.00 81.44 183 LEU A N 1
ATOM 1514 C CA . LEU A 1 183 ? -12.533 -6.374 12.943 1.00 81.44 183 LEU A CA 1
ATOM 1515 C C . LEU A 1 183 ? -11.033 -6.294 13.254 1.00 81.44 183 LEU A C 1
ATOM 1517 O O . LEU A 1 183 ? -10.228 -6.020 12.367 1.00 81.44 183 LEU A O 1
ATOM 1521 N N . ILE A 1 184 ? -10.638 -6.588 14.490 1.00 81.00 184 ILE A N 1
ATOM 1522 C CA . ILE A 1 184 ? -9.226 -6.589 14.899 1.00 81.00 184 ILE A CA 1
ATOM 1523 C C . ILE A 1 184 ? -8.482 -7.789 14.354 1.00 81.00 184 ILE A C 1
ATOM 1525 O O . ILE A 1 184 ? -7.349 -7.649 13.901 1.00 81.00 184 ILE A O 1
ATOM 1529 N N . ARG A 1 185 ? -9.113 -8.967 14.378 1.00 85.00 185 ARG A N 1
ATOM 1530 C CA . ARG A 1 185 ? -8.539 -10.167 13.770 1.00 85.00 185 ARG A CA 1
ATOM 1531 C C . ARG A 1 185 ? -8.296 -9.942 12.279 1.00 85.00 185 ARG A C 1
ATOM 1533 O O . ARG A 1 185 ? -7.225 -10.286 11.794 1.00 85.00 185 ARG A O 1
ATOM 1540 N N . ILE A 1 186 ? -9.247 -9.311 11.589 1.00 86.69 186 ILE A N 1
ATOM 1541 C CA . ILE A 1 186 ? -9.093 -8.906 10.188 1.00 86.69 186 ILE A CA 1
ATOM 1542 C C . ILE A 1 186 ? -7.924 -7.927 10.047 1.00 86.69 186 ILE A C 1
ATOM 1544 O O . ILE A 1 186 ? -7.086 -8.133 9.178 1.00 86.69 186 ILE A O 1
ATOM 1548 N N . ASN A 1 187 ? -7.802 -6.923 10.926 1.00 82.94 187 ASN A N 1
ATOM 1549 C CA . ASN A 1 187 ? -6.683 -5.976 10.863 1.00 82.94 187 ASN A CA 1
ATOM 1550 C C . ASN A 1 187 ? -5.319 -6.661 11.015 1.00 82.94 187 ASN A C 1
ATOM 1552 O O . ASN A 1 187 ? -4.400 -6.403 10.249 1.00 82.94 187 ASN A O 1
ATOM 1556 N N . LEU A 1 188 ? -5.191 -7.576 11.977 1.00 83.38 188 LEU A N 1
ATOM 1557 C CA . LEU A 1 188 ? -3.962 -8.340 12.196 1.00 83.38 188 LEU A CA 1
ATOM 1558 C C . LEU A 1 188 ? -3.591 -9.184 10.975 1.00 83.38 188 LEU A C 1
ATOM 1560 O O . LEU A 1 188 ? -2.435 -9.199 10.564 1.00 83.38 188 LEU A O 1
ATOM 1564 N N . ILE A 1 189 ? -4.575 -9.853 10.369 1.00 88.19 189 ILE A N 1
ATOM 1565 C CA . ILE A 1 189 ? -4.361 -10.630 9.144 1.00 88.19 189 ILE A CA 1
ATOM 1566 C C . ILE A 1 189 ? -3.930 -9.711 7.996 1.00 88.19 189 ILE A C 1
ATOM 1568 O O . ILE A 1 189 ? -3.006 -10.062 7.265 1.00 88.19 189 ILE A O 1
ATOM 1572 N N . GLN A 1 190 ? -4.541 -8.530 7.863 1.00 85.06 190 GLN A N 1
ATOM 1573 C CA . GLN A 1 190 ? -4.162 -7.533 6.859 1.00 85.06 190 GLN A CA 1
ATOM 1574 C C . GLN A 1 190 ? -2.708 -7.076 7.038 1.00 85.06 190 GLN A C 1
ATOM 1576 O O . GLN A 1 190 ? -1.987 -6.990 6.052 1.00 85.06 190 GLN A O 1
ATOM 1581 N N . VAL A 1 191 ? -2.244 -6.869 8.275 1.00 84.12 191 VAL A N 1
ATOM 1582 C CA . VAL A 1 191 ? -0.849 -6.493 8.579 1.00 84.12 191 VAL A CA 1
ATOM 1583 C C . VAL A 1 191 ? 0.133 -7.607 8.264 1.00 84.12 191 VAL A C 1
ATOM 1585 O O . VAL A 1 191 ? 1.144 -7.368 7.610 1.00 84.12 191 VAL A O 1
ATOM 1588 N N . LEU A 1 192 ? -0.151 -8.826 8.721 1.00 87.88 192 LEU A N 1
ATOM 1589 C CA . LEU A 1 192 ? 0.722 -9.970 8.462 1.00 87.88 192 LEU A CA 1
ATOM 1590 C C . LEU A 1 192 ? 0.823 -10.238 6.961 1.00 87.88 192 LEU A C 1
ATOM 1592 O O . LEU A 1 192 ? 1.922 -10.398 6.437 1.00 87.88 192 LEU A O 1
ATOM 1596 N N . SER A 1 193 ? -0.314 -10.189 6.264 1.00 88.44 193 SER A N 1
ATOM 1597 C CA . SER A 1 193 ? -0.356 -10.272 4.805 1.00 88.44 193 SER A CA 1
ATOM 1598 C C . SER A 1 193 ? 0.456 -9.136 4.185 1.00 88.44 193 SER A C 1
ATOM 1600 O O . SER A 1 193 ? 1.299 -9.382 3.330 1.00 88.44 193 SER A O 1
ATOM 1602 N N . PHE A 1 194 ? 0.277 -7.899 4.650 1.00 86.94 194 PHE A N 1
ATOM 1603 C CA . PHE A 1 194 ? 1.030 -6.757 4.147 1.00 86.94 194 PHE A CA 1
ATOM 1604 C C . PHE A 1 194 ? 2.544 -6.986 4.244 1.00 86.94 194 PHE A C 1
ATOM 1606 O O . PHE A 1 194 ? 3.231 -6.854 3.235 1.00 86.94 194 PHE A O 1
ATOM 1613 N N . ILE A 1 195 ? 3.052 -7.393 5.411 1.00 88.44 195 ILE A N 1
ATOM 1614 C CA . ILE A 1 195 ? 4.481 -7.652 5.639 1.00 88.44 195 ILE A CA 1
ATOM 1615 C C . ILE A 1 195 ? 4.984 -8.773 4.724 1.00 88.44 195 ILE A C 1
ATOM 1617 O O . ILE A 1 195 ? 5.969 -8.584 4.013 1.00 88.44 195 ILE A O 1
ATOM 1621 N N . ILE A 1 196 ? 4.296 -9.918 4.697 1.00 90.50 196 ILE A N 1
ATOM 1622 C CA . ILE A 1 196 ? 4.716 -11.093 3.918 1.00 90.50 196 ILE A CA 1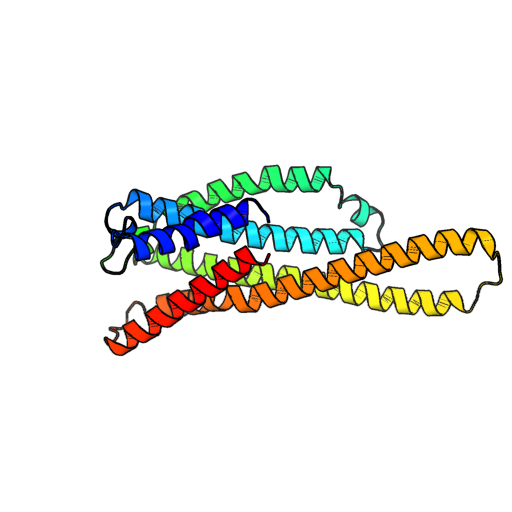
ATOM 1623 C C . ILE A 1 196 ? 4.743 -10.779 2.419 1.00 90.50 196 ILE A C 1
ATOM 1625 O O . ILE A 1 196 ? 5.678 -11.166 1.723 1.00 90.50 196 ILE A O 1
ATOM 1629 N N . PHE A 1 197 ? 3.736 -10.062 1.919 1.00 89.94 197 PHE A N 1
ATOM 1630 C CA . PHE A 1 197 ? 3.565 -9.855 0.485 1.00 89.94 197 PHE A CA 1
ATOM 1631 C C . PHE A 1 197 ? 4.226 -8.577 -0.054 1.00 89.94 197 PHE A C 1
ATOM 1633 O O . PHE A 1 197 ? 4.573 -8.538 -1.231 1.00 89.94 197 PHE A O 1
ATOM 1640 N N . ASN A 1 198 ? 4.425 -7.531 0.761 1.00 86.81 198 ASN A N 1
ATOM 1641 C CA . ASN A 1 198 ? 5.006 -6.261 0.296 1.00 86.81 198 ASN A CA 1
ATOM 1642 C C . ASN A 1 198 ? 6.498 -6.120 0.609 1.00 86.81 198 ASN A C 1
ATOM 1644 O O . ASN A 1 198 ? 7.218 -5.548 -0.211 1.00 86.81 198 ASN A O 1
ATOM 1648 N N . CYS A 1 199 ? 6.983 -6.623 1.752 1.00 90.06 199 CYS A N 1
ATOM 1649 C CA . CYS A 1 199 ? 8.396 -6.477 2.119 1.00 90.06 199 CYS A CA 1
ATOM 1650 C C . CYS A 1 199 ? 9.364 -7.076 1.086 1.00 90.06 199 CYS A C 1
ATOM 1652 O O . CYS A 1 199 ? 10.359 -6.408 0.795 1.00 90.06 199 CYS A O 1
ATOM 1654 N N . PRO A 1 200 ? 9.099 -8.252 0.471 1.00 92.12 200 PRO A N 1
ATOM 1655 C CA . PRO A 1 200 ? 9.995 -8.808 -0.542 1.00 92.12 200 PRO A CA 1
ATOM 1656 C C . PRO A 1 200 ? 10.267 -7.849 -1.707 1.00 92.12 200 PRO A C 1
ATOM 1658 O O . PRO A 1 200 ? 11.402 -7.742 -2.161 1.00 92.12 200 PRO A O 1
ATOM 1661 N N . ASN A 1 201 ? 9.255 -7.093 -2.147 1.00 88.06 201 ASN A N 1
ATOM 1662 C CA . ASN A 1 201 ? 9.403 -6.135 -3.244 1.00 88.06 201 ASN A CA 1
ATOM 1663 C C . ASN A 1 201 ? 10.333 -4.967 -2.876 1.00 88.06 201 ASN A C 1
ATOM 1665 O O . ASN A 1 201 ? 11.160 -4.534 -3.681 1.00 88.06 201 ASN A O 1
ATOM 1669 N N . THR A 1 202 ? 10.229 -4.469 -1.645 1.00 90.19 202 THR A N 1
ATOM 1670 C CA . THR A 1 202 ? 11.066 -3.369 -1.146 1.00 90.19 202 THR A CA 1
ATOM 1671 C C . THR A 1 202 ? 12.499 -3.827 -0.900 1.00 90.19 202 THR A C 1
ATOM 1673 O O . THR A 1 202 ? 13.433 -3.134 -1.298 1.00 90.19 202 THR A O 1
ATOM 1676 N N . ILE A 1 203 ? 12.677 -5.022 -0.326 1.00 91.62 203 ILE A N 1
ATOM 1677 C CA . ILE A 1 203 ? 13.993 -5.655 -0.155 1.00 91.62 203 ILE A CA 1
ATOM 1678 C C . ILE A 1 203 ? 14.662 -5.835 -1.519 1.00 91.62 203 ILE A C 1
ATOM 1680 O O . ILE A 1 203 ? 15.823 -5.465 -1.682 1.00 91.62 203 ILE A O 1
ATOM 1684 N N . TYR A 1 204 ? 13.925 -6.333 -2.516 1.00 89.75 204 TYR A N 1
ATOM 1685 C CA . TYR A 1 204 ? 14.453 -6.473 -3.869 1.00 89.75 204 TYR A CA 1
ATOM 1686 C C . TYR A 1 204 ? 14.824 -5.119 -4.488 1.00 89.75 204 TYR A C 1
ATOM 1688 O O . TYR A 1 204 ? 15.900 -4.987 -5.060 1.00 89.75 204 TYR A O 1
ATOM 1696 N N . THR A 1 205 ? 13.977 -4.094 -4.350 1.00 87.38 205 THR A N 1
ATOM 1697 C CA . THR A 1 205 ? 14.270 -2.747 -4.878 1.00 87.38 205 THR A CA 1
ATOM 1698 C C . THR A 1 205 ? 15.559 -2.187 -4.270 1.00 87.38 205 THR A C 1
ATOM 1700 O O . THR A 1 205 ? 16.408 -1.662 -4.988 1.00 87.38 205 THR A O 1
ATOM 1703 N N . MET A 1 206 ? 15.741 -2.356 -2.958 1.00 91.00 206 MET A N 1
ATOM 1704 C CA . MET A 1 206 ? 16.963 -1.965 -2.256 1.00 91.00 206 MET A CA 1
ATOM 1705 C C . MET A 1 206 ? 18.178 -2.757 -2.743 1.00 91.00 206 MET A C 1
ATOM 1707 O O . MET A 1 206 ? 19.209 -2.166 -3.060 1.00 91.00 206 MET A O 1
ATOM 1711 N N . TYR A 1 207 ? 18.048 -4.077 -2.867 1.00 90.88 207 TYR A N 1
ATOM 1712 C CA . TYR A 1 207 ? 19.092 -4.937 -3.416 1.00 90.88 207 TYR A CA 1
ATOM 1713 C C . TYR A 1 207 ? 19.483 -4.527 -4.846 1.00 90.88 207 TYR A C 1
ATOM 1715 O O . TYR A 1 207 ? 20.669 -4.401 -5.153 1.00 90.88 207 TYR A O 1
ATOM 1723 N N . SER A 1 208 ? 18.502 -4.266 -5.712 1.00 86.50 208 SER A N 1
ATOM 1724 C CA . SER A 1 208 ? 18.715 -3.843 -7.098 1.00 86.50 208 SER A CA 1
ATOM 1725 C C . SER A 1 208 ? 19.441 -2.503 -7.175 1.00 86.50 208 SER A C 1
ATOM 1727 O O . SER A 1 208 ? 20.336 -2.354 -7.998 1.00 86.50 208 SER A O 1
ATOM 1729 N N . TYR A 1 209 ? 19.093 -1.552 -6.306 1.00 87.75 209 TYR A N 1
ATOM 1730 C CA . TYR A 1 209 ? 19.766 -0.257 -6.244 1.00 87.75 209 TYR A CA 1
ATOM 1731 C C . TYR A 1 209 ? 21.221 -0.388 -5.776 1.00 87.75 209 TYR A C 1
ATOM 1733 O O . TYR A 1 209 ? 22.128 0.140 -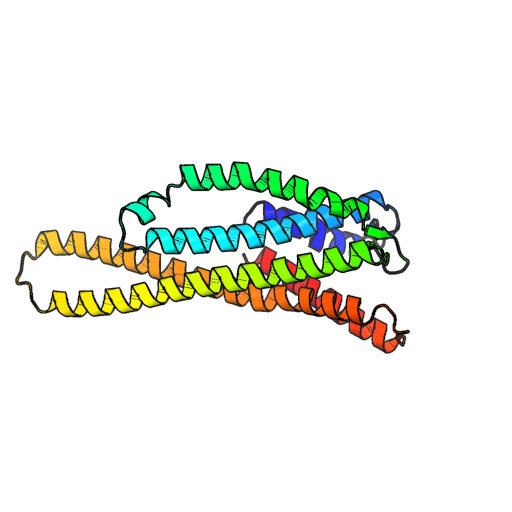6.412 1.00 87.75 209 TYR A O 1
ATOM 1741 N N . ILE A 1 210 ? 21.474 -1.145 -4.702 1.00 90.00 210 ILE A N 1
ATOM 1742 C CA . ILE A 1 210 ? 22.834 -1.357 -4.173 1.00 90.00 210 ILE A CA 1
ATOM 1743 C C . ILE A 1 210 ? 23.717 -2.078 -5.198 1.00 90.00 210 ILE A C 1
ATOM 1745 O O . ILE A 1 210 ? 24.908 -1.796 -5.311 1.00 90.00 210 ILE A O 1
ATOM 1749 N N . THR A 1 211 ? 23.136 -3.008 -5.958 1.00 89.50 211 THR A N 1
ATOM 1750 C CA . THR A 1 211 ? 23.872 -3.823 -6.929 1.00 89.50 211 THR A CA 1
ATOM 1751 C C . THR A 1 211 ? 23.928 -3.233 -8.339 1.00 89.50 211 THR A C 1
ATOM 1753 O O . THR A 1 211 ? 24.434 -3.898 -9.240 1.00 89.50 211 THR A O 1
ATOM 1756 N N . GLN A 1 212 ? 23.460 -1.997 -8.547 1.00 84.00 212 GLN A N 1
ATOM 1757 C CA . GLN A 1 212 ? 23.352 -1.398 -9.884 1.00 84.00 212 GLN A CA 1
ATOM 1758 C C . GLN A 1 212 ? 24.705 -1.186 -10.584 1.00 84.00 212 GLN A C 1
ATOM 1760 O O . GLN A 1 212 ? 24.777 -1.216 -11.808 1.00 84.00 212 GLN A O 1
ATOM 1765 N N . THR A 1 213 ? 25.784 -0.988 -9.822 1.00 85.12 213 THR A N 1
ATOM 1766 C CA . THR A 1 213 ? 27.143 -0.772 -10.351 1.00 85.12 213 THR A CA 1
ATOM 1767 C C . THR A 1 213 ? 27.921 -2.070 -10.568 1.00 85.12 213 THR A C 1
ATOM 1769 O O . THR A 1 213 ? 28.999 -2.052 -11.161 1.00 85.12 213 THR A O 1
ATOM 1772 N N . TYR A 1 214 ? 27.397 -3.206 -10.102 1.00 87.75 214 TYR A N 1
ATOM 1773 C CA . TYR A 1 214 ? 28.081 -4.490 -10.183 1.00 87.75 214 TYR A CA 1
ATOM 1774 C C . TYR A 1 214 ? 27.714 -5.213 -11.478 1.00 87.75 214 TYR A C 1
ATOM 1776 O O . TYR A 1 214 ? 26.539 -5.425 -11.781 1.00 87.75 214 TYR A O 1
ATOM 1784 N N . LYS A 1 215 ? 28.725 -5.671 -12.223 1.00 87.75 215 LYS A N 1
ATOM 1785 C CA . LYS A 1 215 ? 28.509 -6.539 -13.385 1.00 87.75 215 LYS A CA 1
ATOM 1786 C C . LYS A 1 215 ? 28.082 -7.928 -12.905 1.00 87.75 215 LYS A C 1
ATOM 1788 O O . LYS A 1 215 ? 28.872 -8.654 -12.305 1.00 87.75 215 LYS A O 1
ATOM 1793 N N . LYS A 1 216 ? 26.826 -8.292 -13.157 1.00 89.38 216 LYS A N 1
ATOM 1794 C CA . LYS A 1 216 ? 26.241 -9.575 -12.741 1.00 89.38 216 LYS A CA 1
ATOM 1795 C C . LYS A 1 216 ? 26.509 -10.667 -13.780 1.00 89.38 216 LYS A C 1
ATOM 1797 O O . LYS A 1 216 ? 26.488 -10.399 -14.980 1.00 89.38 216 LYS A O 1
ATOM 1802 N N . SER A 1 217 ? 26.751 -11.896 -13.319 1.00 92.69 217 SER A N 1
ATOM 1803 C CA . SER A 1 217 ? 26.783 -13.079 -14.188 1.00 92.69 217 SER A CA 1
ATOM 1804 C C . SER A 1 217 ? 25.379 -13.419 -14.702 1.00 92.69 217 SER A C 1
ATOM 1806 O O . SER A 1 217 ? 24.381 -12.999 -14.114 1.00 92.69 217 SER A O 1
ATOM 1808 N N . ILE A 1 218 ? 25.296 -14.207 -15.778 1.00 90.56 218 ILE A N 1
ATOM 1809 C CA . ILE A 1 218 ? 24.020 -14.647 -16.368 1.00 90.56 218 ILE A CA 1
ATOM 1810 C C . ILE A 1 218 ? 23.178 -15.404 -15.329 1.00 90.56 218 ILE A C 1
ATOM 1812 O O . ILE A 1 218 ? 22.007 -15.081 -15.138 1.00 90.56 218 ILE A O 1
ATOM 1816 N N . ASP A 1 219 ? 23.796 -16.319 -14.578 1.00 93.50 219 ASP A N 1
ATOM 1817 C CA . ASP A 1 219 ? 23.116 -17.071 -13.515 1.00 93.50 219 ASP A CA 1
ATOM 1818 C C . ASP A 1 219 ? 22.563 -16.146 -12.430 1.00 93.50 219 ASP A C 1
ATOM 1820 O O . ASP A 1 219 ? 21.444 -16.327 -11.947 1.00 93.50 219 ASP A O 1
ATOM 1824 N N . ARG A 1 220 ? 23.317 -15.099 -12.068 1.00 90.25 220 ARG A N 1
ATOM 1825 C CA . ARG A 1 220 ? 22.856 -14.136 -11.070 1.00 90.25 220 ARG A CA 1
ATOM 1826 C C . ARG A 1 220 ? 21.672 -13.322 -11.575 1.00 90.25 220 ARG A C 1
ATOM 1828 O O . ARG A 1 220 ? 20.736 -13.100 -10.816 1.00 90.25 220 ARG A O 1
ATOM 1835 N N . ILE A 1 221 ? 21.688 -12.916 -12.842 1.00 87.94 221 ILE A N 1
ATOM 1836 C CA . ILE A 1 221 ? 20.569 -12.203 -13.473 1.00 87.94 221 ILE A CA 1
ATOM 1837 C C . ILE A 1 221 ? 19.308 -13.078 -13.485 1.00 87.94 221 ILE A C 1
ATOM 1839 O O . ILE A 1 221 ? 18.215 -12.574 -13.213 1.00 87.94 221 ILE A O 1
ATOM 1843 N N . ALA A 1 222 ? 19.446 -14.382 -13.744 1.00 88.81 222 ALA A N 1
ATOM 1844 C CA . ALA A 1 222 ? 18.327 -15.321 -13.711 1.00 88.81 222 ALA A CA 1
ATOM 1845 C C . ALA A 1 222 ? 17.726 -15.449 -12.298 1.00 88.81 222 ALA A C 1
ATOM 1847 O O . ALA A 1 222 ? 16.509 -15.339 -12.132 1.00 88.81 222 ALA A O 1
ATOM 1848 N N . ILE A 1 223 ? 18.575 -15.603 -11.274 1.00 89.56 223 ILE A N 1
ATOM 1849 C CA . ILE A 1 223 ? 18.151 -15.654 -9.864 1.00 89.56 223 ILE A CA 1
ATOM 1850 C C . ILE A 1 223 ? 17.451 -14.353 -9.458 1.00 89.56 223 ILE A C 1
ATOM 1852 O O . ILE A 1 223 ? 16.368 -14.383 -8.872 1.00 89.56 223 ILE A O 1
ATOM 1856 N N . ASP A 1 224 ? 18.044 -13.206 -9.788 1.00 88.56 224 ASP A N 1
ATOM 1857 C CA . ASP A 1 224 ? 17.482 -11.900 -9.456 1.00 88.56 224 ASP A CA 1
ATOM 1858 C C . ASP A 1 224 ? 16.105 -11.724 -10.110 1.00 88.56 224 ASP A C 1
ATOM 1860 O O . ASP A 1 224 ? 15.148 -11.334 -9.440 1.00 88.56 224 ASP A O 1
ATOM 1864 N N . SER A 1 225 ? 15.978 -12.101 -11.387 1.00 87.50 225 SER A N 1
ATOM 1865 C CA . SER A 1 225 ? 14.713 -12.066 -12.129 1.00 87.50 225 SER A CA 1
ATOM 1866 C C . SER A 1 225 ? 13.640 -12.919 -11.457 1.00 87.50 225 SER A C 1
ATOM 1868 O O . SER A 1 225 ? 12.516 -12.451 -11.267 1.00 87.50 225 SER A O 1
ATOM 1870 N N . PHE A 1 226 ? 13.980 -14.140 -11.031 1.00 90.25 226 PHE A N 1
ATOM 1871 C CA . PHE A 1 226 ? 13.061 -15.002 -10.287 1.00 90.25 226 PHE A CA 1
ATOM 1872 C C . PHE A 1 226 ? 12.520 -14.308 -9.029 1.00 90.25 226 PHE A C 1
ATOM 1874 O O . PHE A 1 226 ? 11.304 -14.283 -8.819 1.00 90.25 226 PHE A O 1
ATOM 1881 N N . PHE A 1 227 ? 13.386 -13.675 -8.230 1.00 90.06 227 PHE A N 1
ATOM 1882 C CA . PHE A 1 227 ? 12.957 -12.952 -7.030 1.00 90.06 227 PHE A CA 1
ATOM 1883 C C . PHE A 1 227 ? 12.081 -11.732 -7.344 1.00 90.06 227 PHE A C 1
ATOM 1885 O O . PHE A 1 227 ? 11.117 -11.491 -6.615 1.00 90.06 227 PHE A O 1
ATOM 1892 N N . VAL A 1 228 ? 12.337 -11.003 -8.439 1.00 87.19 228 VAL A N 1
ATOM 1893 C CA . VAL A 1 228 ? 11.451 -9.907 -8.892 1.00 87.19 228 VAL A CA 1
ATOM 1894 C C . VAL A 1 228 ? 10.064 -10.422 -9.200 1.00 87.19 228 VAL A C 1
ATOM 1896 O O . VAL A 1 228 ? 9.063 -9.837 -8.774 1.00 87.19 228 VAL A O 1
ATOM 1899 N N . TYR A 1 229 ? 9.994 -11.502 -9.975 1.00 88.06 229 TYR A N 1
ATOM 1900 C CA . TYR A 1 229 ? 8.727 -12.073 -10.387 1.00 88.06 229 TYR A CA 1
ATOM 1901 C C . TYR A 1 229 ? 7.969 -12.603 -9.178 1.00 88.06 229 TYR A C 1
ATOM 1903 O O . TYR A 1 229 ? 6.804 -12.244 -9.013 1.00 88.06 229 TYR A O 1
ATOM 1911 N N . LEU A 1 230 ? 8.637 -13.340 -8.289 1.00 90.19 230 LEU A N 1
ATOM 1912 C CA . LEU A 1 230 ? 8.057 -13.819 -7.039 1.00 90.19 230 LEU A CA 1
ATOM 1913 C C . LEU A 1 230 ? 7.519 -12.661 -6.187 1.00 90.19 230 LEU A C 1
ATOM 1915 O O . LEU A 1 230 ? 6.354 -12.684 -5.799 1.00 90.19 230 LEU A O 1
ATOM 1919 N N . ALA A 1 231 ? 8.318 -11.617 -5.956 1.00 89.06 231 ALA A N 1
ATOM 1920 C CA . ALA A 1 231 ? 7.894 -10.444 -5.193 1.00 89.06 231 ALA A CA 1
ATOM 1921 C C . ALA A 1 231 ? 6.699 -9.724 -5.844 1.00 89.06 231 ALA A C 1
ATOM 1923 O O . ALA A 1 231 ? 5.758 -9.332 -5.153 1.00 89.06 231 ALA A O 1
ATOM 1924 N N . SER A 1 232 ? 6.694 -9.606 -7.175 1.00 86.50 232 SER A N 1
ATOM 1925 C CA . SER A 1 232 ? 5.574 -9.028 -7.927 1.00 86.50 232 SER A CA 1
ATOM 1926 C C . SER A 1 232 ? 4.298 -9.865 -7.772 1.00 86.50 232 SER A C 1
ATOM 1928 O O . SER A 1 232 ? 3.226 -9.315 -7.540 1.00 86.50 232 SER A O 1
ATOM 1930 N N . TYR A 1 233 ? 4.396 -11.194 -7.881 1.00 88.88 233 TYR A N 1
ATOM 1931 C CA . TYR A 1 233 ? 3.245 -12.090 -7.744 1.00 88.88 233 TYR A CA 1
ATOM 1932 C C . TYR A 1 233 ? 2.692 -12.106 -6.321 1.00 88.88 233 TYR A C 1
ATOM 1934 O O . TYR A 1 233 ? 1.474 -12.093 -6.141 1.00 88.88 233 TYR A O 1
ATOM 1942 N N . LEU A 1 234 ? 3.564 -12.074 -5.313 1.00 89.75 234 LEU A N 1
ATOM 1943 C CA . LEU A 1 234 ? 3.177 -11.942 -3.910 1.00 89.75 234 LEU A CA 1
ATOM 1944 C C . LEU A 1 234 ? 2.388 -10.646 -3.680 1.00 89.75 234 LEU A C 1
ATOM 1946 O O . LEU A 1 234 ? 1.294 -10.674 -3.115 1.00 89.75 234 LEU A O 1
ATOM 1950 N N . LEU A 1 235 ? 2.883 -9.528 -4.206 1.00 87.69 235 LEU A N 1
ATOM 1951 C CA . LEU A 1 235 ? 2.204 -8.237 -4.148 1.00 87.69 235 LEU A CA 1
ATOM 1952 C C . LEU A 1 235 ? 0.825 -8.260 -4.836 1.00 87.69 235 LEU A C 1
ATOM 1954 O O . LEU A 1 235 ? -0.151 -7.739 -4.289 1.00 87.69 235 LEU A O 1
ATOM 1958 N N . TYR A 1 236 ? 0.715 -8.873 -6.017 1.00 87.69 236 TYR A N 1
ATOM 1959 C CA . TYR A 1 236 ? -0.569 -8.994 -6.718 1.00 87.69 236 TYR A CA 1
ATOM 1960 C C . TYR A 1 236 ? -1.543 -9.908 -5.972 1.00 87.69 236 TYR A C 1
ATOM 1962 O O . TYR A 1 236 ? -2.722 -9.579 -5.864 1.00 87.69 236 TYR A O 1
ATOM 1970 N N . THR A 1 237 ? -1.048 -10.998 -5.384 1.00 87.31 237 THR A N 1
ATOM 1971 C CA . THR A 1 237 ? -1.846 -11.904 -4.547 1.00 87.31 237 THR A CA 1
ATOM 1972 C C . THR A 1 237 ? -2.411 -11.168 -3.336 1.00 87.31 237 THR A C 1
ATOM 1974 O O . THR A 1 237 ? -3.591 -11.302 -3.030 1.00 87.31 237 THR A O 1
ATOM 1977 N N . HIS A 1 238 ? -1.624 -10.306 -2.690 1.00 85.94 238 HIS A N 1
ATOM 1978 C CA . HIS A 1 238 ? -2.130 -9.469 -1.603 1.00 85.94 238 HIS A CA 1
ATOM 1979 C C . HIS A 1 238 ? -3.274 -8.557 -2.044 1.00 85.94 238 HIS A C 1
ATOM 1981 O O . HIS A 1 238 ? -4.270 -8.447 -1.330 1.00 85.94 238 HIS A O 1
ATOM 1987 N N . CYS A 1 239 ? -3.159 -7.945 -3.225 1.00 84.94 239 CYS A N 1
ATOM 1988 C CA . CYS A 1 239 ? -4.226 -7.120 -3.787 1.00 84.94 239 CYS A CA 1
ATOM 1989 C C . CYS A 1 239 ? -5.461 -7.936 -4.182 1.00 84.94 239 CYS A C 1
ATOM 1991 O O . CYS A 1 239 ? -6.559 -7.396 -4.176 1.00 84.94 239 CYS A O 1
ATOM 1993 N N . ALA A 1 240 ? -5.292 -9.215 -4.522 1.00 85.19 240 ALA A N 1
ATOM 1994 C CA . ALA A 1 240 ? -6.396 -10.117 -4.827 1.00 85.19 240 ALA A CA 1
ATOM 1995 C C . ALA A 1 240 ? -7.132 -10.616 -3.569 1.00 85.19 240 ALA A C 1
ATOM 1997 O O . ALA A 1 240 ? -8.325 -10.897 -3.617 1.00 85.19 240 ALA A O 1
ATOM 1998 N N . VAL A 1 241 ? -6.428 -10.749 -2.445 1.00 81.62 241 VAL A N 1
ATOM 1999 C CA . VAL A 1 241 ? -6.993 -11.292 -1.198 1.00 81.62 241 VAL A CA 1
ATOM 2000 C C . VAL A 1 241 ? -7.567 -10.196 -0.287 1.00 81.62 241 VAL A C 1
ATOM 2002 O O . VAL A 1 241 ? -8.437 -10.487 0.534 1.00 81.62 241 VAL A O 1
ATOM 2005 N N . SER A 1 242 ? -7.094 -8.952 -0.420 1.00 76.31 242 SER A N 1
ATOM 2006 C CA . SER A 1 242 ? -7.487 -7.806 0.425 1.00 76.31 242 SER A CA 1
ATOM 2007 C C . SER A 1 242 ? -8.697 -7.036 -0.111 1.00 76.31 242 SER A C 1
ATOM 2009 O O . SER A 1 242 ? -9.527 -6.611 0.725 1.00 76.31 242 SER A O 1
#

Foldseek 3Di:
DDPLLVLLCVLQVVLVVCCVVVVDNPLQVDLVSVQVSQLSNVLSLLLVLVVLLVLLLLLLLCLDPDPVSNVCSDPVNSVVCCVVVSVVSSVVSPCSSVQWDADPVGIGGHPPPPRLVVVLVVLVCSLVVSLVSNVVSLVSSVVSVVVVVVVVVVVVVPDDDDPPVCVVVVVVVVVVVVVSVVSSVVSVVLSVLSCVQQVLQSVLSVVCSVCVPPDDDPVRVVVSVVSNVSSSVSNSVSSVVD

InterPro domains:
  IPR000276 G protein-coupled receptor, rhodopsin-like [PF00001] (13-240)
  IPR017452 GPCR, rhodopsin-like, 7TM [PS50262] (1-242)

pLDDT: mean 85.71, std 8.54, range [54.06, 95.12]

Mean predicted aligned error: 6.79 Å

Radius of gyration: 23.07 Å; Cα contacts (8 Å, |Δi|>4): 171; chains: 1; bounding box: 63×32×70 Å

Secondary structure (DSSP, 8-state):
--HHHHHHIIIIIIHHHHHHHH---HHHH-HHHHHHHHHHHHHHHHHHHHHHHHHHHHHHHHH-S-HHHHHH--HHHHHHHHHHHHHHHHHHGGGHHHHEEEETTEEEE---HHHHHHHHHHHHHHHHHHHHHHHHHHHHHHHHHHHHHHHHHHHTTS----HHHHHHHHHHHHHHHHHHHHHHHHHHHHHHHHHHHHHHHHHHHHHHHHTTTS---HHHHHHHHHHHHHHHHHHHHHHHH-

Solvent-accessible surface area (backbone atoms only — not comparable to full-atom values): 13019 Å² total; per-residue (Å²): 118,57,72,43,36,51,46,28,41,49,51,48,53,49,48,49,53,49,27,69,72,68,72,56,55,55,46,76,72,29,64,66,53,27,26,52,36,52,32,48,32,53,51,19,55,46,52,51,47,53,48,54,33,50,53,35,50,41,57,33,25,61,70,42,88,48,66,70,52,27,64,62,59,32,72,69,55,53,49,51,51,50,65,59,49,50,57,55,50,57,59,66,48,59,58,45,49,71,46,43,41,73,50,99,92,30,70,39,70,37,83,54,68,67,56,42,50,51,51,50,53,49,50,49,50,67,52,50,50,41,50,51,52,33,52,52,33,51,50,53,44,52,53,50,51,56,53,48,54,58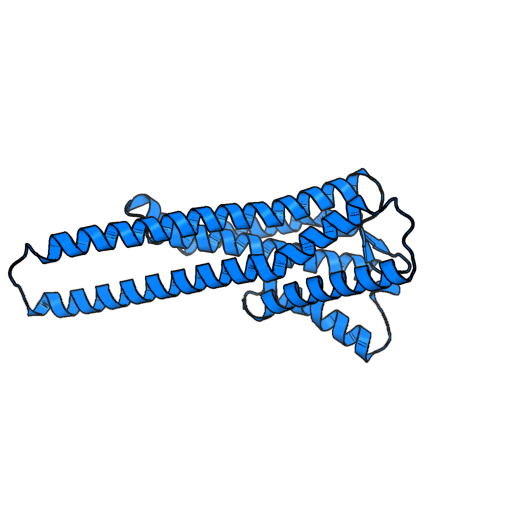,50,53,61,60,56,68,77,74,65,86,81,67,74,70,71,48,49,60,53,49,51,52,52,50,52,52,50,52,51,52,52,49,54,48,54,51,49,53,52,52,50,54,48,45,53,70,22,46,47,52,43,47,54,48,52,52,51,52,61,75,45,64,85,56,90,71,54,72,70,53,52,52,54,52,50,51,53,52,52,51,22,51,50,34,38,49,49,47,46,74,75,93